Protein AF-A0A1D3JEA0-F1 (afdb_monomer_lite)

Sequence (245 aa):
MSGKKLTELQNYEFFHKERSQFHYSDNSAYTDVLKTNDPVLRSLSLYLIQYYNDVSTRCSLNDDCTLTCEIMNKWLNEKEAIYTSNGKCSLNSKLWNTYIEELWNILGKSSAKQNWCKRYRPKYGNNEYPDDWIHESCNNTKSIDVSLNCSNNPYYKSQEIHPTGDSSSSGSAITEFYGYLLFVILLSSILLYKLSPLGTWLDNKVRNKNRIRESINAEVMDEFSRTSVYNSSPLSSKFNVVHHS

Foldseek 3Di:
DPDDDDDLVRLLCVLPDDDPDQPQVPDPLQVVLCPDLDPLSNVVLSSLRRLLVVVLVVLVPPDDCVSSLVSSLVSLQVSLCVQCVLVVLVLSVVNCCVRVVVSVQSSQCPGPNRNSRPHDHDNSDPDDPPPVPHDPVSVDPPDPPVPPPVPDPVPDDPDDDDDDDDDDDDDDPDPDVVVVVVVVVVVVVVCCVVVDPVVVVVVVVVVVVVVVVVVVVVVVVVVVVVVVVVVDDDDDDDDDDDDDD

Secondary structure (DSSP, 8-state):
-PPPPPPHHHHHHHHH---S--TTTT-GGGHHHHT-S-HHHHHHHHHHHHHHHHHHHHHTSS---HHHHHHHHHHHHHHHHHHHTTTT-HHHHHHHIIIIIHHHHHHHHHSSSTTSS--------SS---GGGS-GGGG--S-------TT--TT--------------------SHHHHHHHHHHHHHHHHHHH-THHHHHHHHHHHHHHHHHHHHHHHHHHHHHHHHHT--------------

Structure (mmCIF, N/CA/C/O backbone):
data_AF-A0A1D3JEA0-F1
#
_entry.id   AF-A0A1D3JEA0-F1
#
loop_
_atom_site.group_PDB
_atom_site.id
_atom_site.type_symbol
_atom_site.label_atom_id
_atom_site.label_alt_id
_atom_site.label_comp_id
_atom_site.label_asym_id
_atom_site.label_entity_id
_atom_site.label_seq_id
_atom_site.pdbx_PDB_ins_code
_atom_site.Cartn_x
_atom_site.Cartn_y
_atom_site.Cartn_z
_atom_site.occupancy
_atom_site.B_iso_or_equiv
_atom_site.auth_seq_id
_atom_site.auth_comp_id
_atom_site.auth_asym_id
_atom_site.auth_atom_id
_atom_site.pdbx_PDB_model_num
ATOM 1 N N . MET A 1 1 ? 21.069 -3.932 -23.853 1.00 34.84 1 MET A N 1
ATOM 2 C CA . MET A 1 1 ? 19.712 -4.410 -24.192 1.00 34.84 1 MET A CA 1
ATOM 3 C C . MET A 1 1 ? 18.732 -3.460 -23.532 1.00 34.84 1 MET A C 1
ATOM 5 O O . MET A 1 1 ? 18.690 -3.425 -22.313 1.00 34.84 1 MET A O 1
ATOM 9 N N . SER A 1 2 ? 18.068 -2.602 -24.308 1.00 39.28 2 SER A N 1
ATOM 10 C CA . SER A 1 2 ? 17.099 -1.638 -23.771 1.00 39.28 2 SER A CA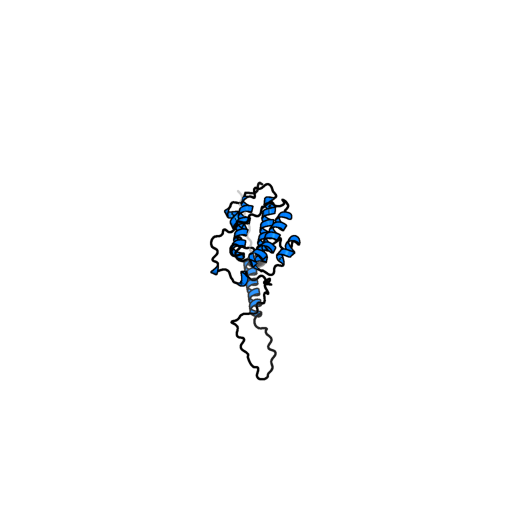 1
ATOM 11 C C . SER A 1 2 ? 15.866 -2.412 -23.294 1.00 39.28 2 SER A C 1
ATOM 13 O O . SER A 1 2 ? 15.328 -3.226 -24.049 1.00 39.28 2 SER A O 1
ATOM 15 N N . GLY A 1 3 ? 15.507 -2.260 -22.017 1.00 54.69 3 GLY A N 1
ATOM 16 C CA . GLY A 1 3 ? 14.366 -2.942 -21.415 1.00 54.69 3 GLY A CA 1
ATOM 17 C C . GLY A 1 3 ? 13.090 -2.557 -22.153 1.00 54.69 3 GLY A C 1
ATOM 18 O O . GLY A 1 3 ? 12.822 -1.384 -22.393 1.00 54.69 3 GLY A O 1
ATOM 19 N N . LYS A 1 4 ? 12.304 -3.546 -22.581 1.00 61.81 4 LYS A N 1
ATOM 20 C CA . LYS A 1 4 ? 11.032 -3.280 -23.255 1.00 61.81 4 LYS A CA 1
ATOM 21 C C . LYS A 1 4 ? 10.093 -2.583 -22.264 1.00 61.81 4 LYS A C 1
ATOM 23 O O . LYS A 1 4 ? 9.751 -3.176 -21.242 1.00 61.81 4 LYS A O 1
ATOM 28 N N . LYS A 1 5 ? 9.659 -1.357 -22.581 1.00 68.38 5 LYS A N 1
ATOM 29 C CA . LYS A 1 5 ? 8.645 -0.622 -21.806 1.00 68.38 5 LYS A CA 1
ATOM 30 C C . LYS A 1 5 ? 7.392 -1.494 -21.662 1.00 68.38 5 LYS A C 1
ATOM 32 O O . LYS A 1 5 ? 6.889 -2.022 -22.657 1.00 68.38 5 LYS A O 1
ATOM 37 N N . LEU A 1 6 ? 6.921 -1.679 -20.429 1.00 74.00 6 LEU A N 1
ATOM 38 C CA . LEU A 1 6 ? 5.717 -2.463 -20.152 1.00 74.00 6 LEU A CA 1
ATOM 39 C C . LEU A 1 6 ? 4.484 -1.744 -20.705 1.00 74.00 6 LEU A C 1
ATOM 41 O O . LEU A 1 6 ? 4.347 -0.528 -20.570 1.00 74.00 6 LEU A O 1
ATOM 45 N N . THR A 1 7 ? 3.577 -2.512 -21.301 1.00 84.56 7 THR A N 1
ATOM 46 C CA . THR A 1 7 ? 2.254 -2.019 -21.713 1.00 84.56 7 THR A CA 1
ATOM 47 C C . THR A 1 7 ? 1.369 -1.739 -20.495 1.00 84.56 7 THR A C 1
ATOM 49 O O . THR A 1 7 ? 1.651 -2.208 -19.389 1.00 84.56 7 THR A O 1
ATOM 52 N N . GLU A 1 8 ? 0.280 -0.992 -20.679 1.00 86.00 8 GLU A N 1
ATOM 53 C CA . GLU A 1 8 ? -0.701 -0.725 -19.617 1.00 86.00 8 GLU A CA 1
ATOM 54 C C . GLU A 1 8 ? -1.254 -2.024 -19.008 1.00 86.00 8 GLU A C 1
ATOM 56 O O . GLU A 1 8 ? -1.226 -2.188 -17.791 1.00 86.00 8 GLU A O 1
ATOM 61 N N . LEU A 1 9 ? -1.641 -2.990 -19.851 1.00 87.81 9 LEU A N 1
ATOM 62 C CA . LEU A 1 9 ? -2.154 -4.290 -19.410 1.00 87.81 9 LEU A CA 1
ATOM 63 C C . LEU A 1 9 ? -1.136 -5.053 -18.553 1.00 87.81 9 LEU A C 1
ATOM 65 O O . LEU A 1 9 ? -1.470 -5.533 -17.477 1.00 87.81 9 LEU A O 1
ATOM 69 N N . GLN A 1 10 ? 0.127 -5.107 -18.984 1.00 88.94 10 GLN A N 1
ATOM 70 C CA . GLN A 1 10 ? 1.176 -5.794 -18.224 1.00 88.94 10 GLN A CA 1
ATOM 71 C C . GLN A 1 10 ? 1.445 -5.135 -16.867 1.00 88.94 10 GLN A C 1
ATOM 73 O O . GLN A 1 10 ? 1.734 -5.825 -15.891 1.00 88.94 10 GLN A O 1
ATOM 78 N N . ASN A 1 11 ? 1.363 -3.803 -16.789 1.00 89.00 11 ASN A N 1
ATOM 79 C CA . ASN A 1 11 ? 1.454 -3.105 -15.510 1.00 89.00 11 ASN A CA 1
ATOM 80 C C . ASN A 1 11 ? 0.240 -3.425 -14.627 1.00 89.00 11 ASN A C 1
ATOM 82 O O . ASN A 1 11 ? 0.414 -3.729 -13.450 1.00 89.00 11 ASN A O 1
ATOM 86 N N . TYR A 1 12 ? -0.973 -3.401 -15.182 1.00 90.31 12 TYR A N 1
ATOM 87 C CA . TYR A 1 12 ? -2.187 -3.741 -14.442 1.00 90.31 12 TYR A CA 1
ATOM 88 C C . TYR A 1 12 ? -2.114 -5.158 -13.855 1.00 90.31 12 TYR A C 1
ATOM 90 O O . TYR A 1 12 ? -2.291 -5.329 -12.646 1.00 90.31 12 TYR A O 1
ATOM 98 N N . GLU A 1 13 ? -1.770 -6.150 -14.680 1.00 92.69 13 GLU A N 1
ATOM 99 C CA . GLU A 1 13 ? -1.576 -7.543 -14.261 1.00 92.69 13 GLU A CA 1
ATOM 100 C C . GLU A 1 13 ? -0.503 -7.667 -13.175 1.00 92.69 13 GLU A C 1
ATOM 102 O O . GLU A 1 13 ? -0.667 -8.423 -12.219 1.00 92.69 13 GLU A O 1
ATOM 107 N N . PHE A 1 14 ? 0.583 -6.895 -13.273 1.00 92.06 14 PHE A N 1
ATOM 108 C CA . PHE A 1 14 ? 1.651 -6.912 -12.278 1.00 92.06 14 PHE A CA 1
ATOM 109 C C . PHE A 1 14 ? 1.163 -6.509 -10.875 1.00 92.06 14 PHE A C 1
ATOM 111 O O . PHE A 1 14 ? 1.486 -7.205 -9.908 1.00 92.06 14 PHE A O 1
ATOM 118 N N . PHE A 1 15 ? 0.376 -5.433 -10.758 1.00 93.50 15 PHE A N 1
ATOM 119 C CA . PHE A 1 15 ? -0.147 -4.947 -9.468 1.00 93.50 15 PHE A CA 1
ATOM 120 C C . PHE A 1 15 ? -1.373 -5.724 -8.957 1.00 93.50 15 PHE A C 1
ATOM 122 O O . PHE A 1 15 ? -1.736 -5.594 -7.791 1.00 93.50 15 PHE A O 1
ATOM 129 N N . HIS A 1 16 ? -2.006 -6.538 -9.805 1.00 92.56 16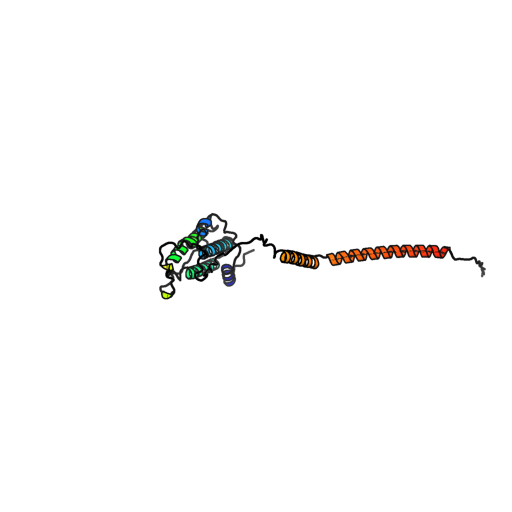 HIS A N 1
ATOM 130 C CA . HIS A 1 16 ? -3.152 -7.380 -9.430 1.00 92.56 16 HIS A CA 1
ATOM 131 C C . HIS A 1 16 ? -2.793 -8.856 -9.250 1.00 92.56 16 HIS A C 1
ATOM 133 O O . HIS A 1 16 ? -3.641 -9.657 -8.864 1.00 92.56 16 HIS A O 1
ATOM 139 N N . LYS A 1 17 ? -1.535 -9.227 -9.495 1.00 92.25 17 LYS A N 1
ATOM 140 C CA . LYS A 1 17 ? -1.053 -10.588 -9.289 1.00 92.25 17 LYS A CA 1
ATOM 141 C C . LYS A 1 17 ? -1.031 -10.943 -7.802 1.00 92.25 17 LYS A C 1
ATOM 143 O O . LYS A 1 17 ? -0.331 -10.293 -7.023 1.00 92.25 17 LYS A O 1
ATOM 148 N N . GLU A 1 18 ? -1.701 -12.039 -7.455 1.00 91.38 18 GLU A N 1
ATOM 149 C CA . GLU A 1 18 ? -1.619 -12.662 -6.133 1.00 91.38 18 GLU A CA 1
ATOM 150 C C . GLU A 1 18 ? -0.185 -13.099 -5.818 1.00 91.38 18 GLU A C 1
ATOM 152 O O . GLU A 1 18 ? 0.519 -13.687 -6.651 1.00 91.38 18 GLU A O 1
ATOM 157 N N . ARG A 1 19 ? 0.262 -12.805 -4.596 1.00 88.50 19 ARG A N 1
ATOM 158 C CA . ARG A 1 19 ? 1.598 -13.154 -4.117 1.00 88.50 19 ARG A CA 1
ATOM 159 C C . ARG A 1 19 ? 1.516 -13.939 -2.821 1.00 88.50 19 ARG A C 1
ATOM 161 O O . ARG A 1 19 ? 0.806 -13.572 -1.892 1.00 88.50 19 ARG A O 1
ATOM 168 N N . SER A 1 20 ? 2.323 -14.988 -2.763 1.00 87.62 20 SER A N 1
ATOM 169 C CA . SER A 1 20 ? 2.602 -15.766 -1.555 1.00 87.62 20 SER A CA 1
ATOM 170 C C . SER A 1 20 ? 4.009 -15.514 -1.005 1.00 87.62 20 SER A C 1
ATOM 172 O O . SER A 1 20 ? 4.356 -16.035 0.049 1.00 87.62 20 SER A O 1
ATOM 174 N N . GLN A 1 21 ? 4.829 -14.729 -1.714 1.00 88.69 21 GLN A N 1
ATOM 175 C CA . GLN A 1 21 ? 6.222 -14.450 -1.368 1.00 88.69 21 GLN A CA 1
ATOM 176 C C . GLN A 1 21 ? 6.489 -12.943 -1.366 1.00 88.69 21 GLN A C 1
ATOM 178 O O . GLN A 1 21 ? 6.136 -12.240 -2.318 1.00 88.69 21 GLN A O 1
ATOM 183 N N . PHE A 1 22 ? 7.144 -12.478 -0.301 1.00 91.12 22 PHE A N 1
ATOM 184 C CA . PHE A 1 22 ? 7.501 -11.080 -0.073 1.00 91.12 22 PHE A CA 1
ATOM 185 C C . PHE A 1 22 ? 8.976 -11.015 0.322 1.00 91.12 22 PHE A C 1
ATOM 187 O O . PHE A 1 22 ? 9.341 -11.341 1.442 1.00 91.12 22 PHE A O 1
ATOM 194 N N . HIS A 1 23 ? 9.844 -10.634 -0.612 1.00 89.44 23 HIS A N 1
ATOM 195 C CA . HIS A 1 23 ? 11.299 -10.680 -0.416 1.00 89.44 23 HIS A CA 1
ATOM 196 C C . HIS A 1 23 ? 11.847 -9.468 0.347 1.00 89.44 23 HIS A C 1
ATOM 198 O O . HIS A 1 23 ? 12.988 -9.477 0.794 1.00 89.44 23 HIS A O 1
ATOM 204 N N . TYR A 1 24 ? 11.039 -8.418 0.477 1.00 85.12 24 TYR A N 1
ATOM 205 C CA . TYR A 1 24 ? 11.427 -7.148 1.088 1.00 85.12 24 TYR A CA 1
ATOM 206 C C . TYR A 1 24 ? 10.808 -6.933 2.481 1.00 85.12 24 TYR A C 1
ATOM 208 O O . TYR A 1 24 ? 10.942 -5.844 3.038 1.00 85.12 24 TYR A O 1
ATOM 216 N N . SER A 1 25 ? 10.128 -7.940 3.048 1.00 79.75 25 SER A N 1
ATOM 217 C CA . SER A 1 25 ? 9.437 -7.840 4.346 1.00 79.75 25 SER A CA 1
ATOM 218 C C . SER A 1 25 ? 10.377 -7.683 5.537 1.00 79.75 25 SER A C 1
ATOM 220 O O . SER A 1 25 ? 10.004 -7.054 6.521 1.00 79.75 25 SER A O 1
ATOM 222 N N . ASP A 1 26 ? 11.592 -8.222 5.442 1.00 77.56 26 ASP A N 1
ATOM 223 C CA . ASP A 1 26 ? 12.524 -8.313 6.575 1.00 77.56 26 ASP A CA 1
ATOM 224 C C . ASP A 1 26 ? 13.377 -7.046 6.746 1.00 77.56 26 ASP A C 1
ATOM 226 O O . ASP A 1 26 ? 14.246 -6.966 7.615 1.00 77.56 26 ASP A O 1
ATOM 230 N N . ASN A 1 27 ? 13.151 -6.033 5.906 1.00 80.50 27 ASN A N 1
ATOM 231 C CA . ASN A 1 27 ? 13.864 -4.771 5.998 1.00 80.50 27 ASN A CA 1
ATOM 232 C C . ASN A 1 27 ? 13.401 -3.993 7.238 1.00 80.50 27 ASN A C 1
ATOM 234 O O . ASN A 1 27 ? 12.228 -3.635 7.372 1.00 80.50 27 ASN A O 1
ATOM 238 N N . SER A 1 28 ? 14.356 -3.672 8.114 1.00 78.75 28 SER A N 1
ATOM 239 C CA . SER A 1 28 ? 14.110 -2.971 9.375 1.00 78.75 28 SER A CA 1
ATOM 240 C C . SER A 1 28 ? 13.435 -1.608 9.205 1.00 78.75 28 SER A C 1
ATOM 242 O O . SER A 1 28 ? 12.754 -1.153 10.122 1.00 78.75 28 SER A O 1
ATOM 244 N N . ALA A 1 29 ? 13.568 -0.978 8.033 1.00 79.12 29 ALA A N 1
ATOM 245 C CA . ALA A 1 29 ? 12.920 0.291 7.714 1.00 79.12 29 ALA A CA 1
ATOM 246 C C . ALA A 1 29 ? 11.381 0.212 7.699 1.00 79.12 29 ALA A C 1
ATOM 248 O O . ALA A 1 29 ? 10.728 1.248 7.809 1.00 79.12 29 ALA A O 1
ATOM 249 N N . TYR A 1 30 ? 10.795 -0.982 7.555 1.00 82.81 30 TYR A N 1
ATOM 250 C CA . TYR A 1 30 ? 9.341 -1.166 7.440 1.00 82.81 30 TYR A CA 1
ATOM 251 C C . TYR A 1 30 ? 8.702 -1.800 8.682 1.00 82.81 30 TYR A C 1
ATOM 253 O O . TYR A 1 30 ? 7.476 -1.891 8.764 1.00 82.81 30 TYR A O 1
ATOM 261 N N . THR A 1 31 ? 9.512 -2.220 9.659 1.00 78.75 31 THR A N 1
ATOM 262 C CA . THR A 1 31 ? 9.070 -3.012 10.815 1.00 78.75 31 THR A CA 1
ATOM 263 C C . THR A 1 31 ? 7.935 -2.348 11.589 1.00 78.75 31 THR A C 1
ATOM 265 O O . THR A 1 31 ? 6.984 -3.025 11.967 1.00 78.75 31 THR A O 1
ATOM 268 N N . ASP A 1 32 ? 7.996 -1.034 11.813 1.00 78.31 32 ASP A N 1
ATOM 269 C CA . ASP A 1 32 ? 6.983 -0.337 12.614 1.00 78.31 32 ASP A CA 1
ATOM 270 C C . ASP A 1 32 ? 5.619 -0.270 11.925 1.00 78.31 32 ASP A C 1
ATOM 272 O O . ASP A 1 32 ? 4.593 -0.439 12.584 1.00 78.31 32 ASP A O 1
ATOM 276 N N . VAL A 1 33 ? 5.592 -0.138 10.597 1.00 76.25 33 VAL A N 1
ATOM 277 C CA . VAL A 1 33 ? 4.336 -0.178 9.838 1.00 76.25 33 VAL A CA 1
ATOM 278 C C . VAL A 1 33 ? 3.743 -1.590 9.840 1.00 76.25 33 VAL A C 1
ATOM 280 O O . VAL A 1 33 ? 2.532 -1.765 9.981 1.00 76.25 33 VAL A O 1
ATOM 283 N N . LEU A 1 34 ? 4.590 -2.618 9.736 1.00 84.75 34 LEU A N 1
ATOM 284 C CA . LEU A 1 34 ? 4.149 -4.016 9.700 1.00 84.75 34 LEU A CA 1
ATOM 285 C C . LEU A 1 34 ? 3.630 -4.534 11.056 1.00 84.75 34 LEU A C 1
ATOM 287 O O . LEU A 1 34 ? 2.947 -5.560 11.089 1.00 84.75 34 LEU A O 1
ATOM 291 N N . LYS A 1 35 ? 3.881 -3.817 12.162 1.00 84.19 35 LYS A N 1
ATOM 292 C CA . LYS A 1 35 ? 3.364 -4.144 13.506 1.00 84.19 35 LYS A CA 1
ATOM 293 C C . LYS A 1 35 ? 1.860 -3.921 13.678 1.00 84.19 35 LYS A C 1
ATOM 295 O O . LYS A 1 35 ? 1.329 -4.324 14.708 1.00 84.19 35 LYS A O 1
ATOM 300 N N . THR A 1 36 ? 1.164 -3.306 12.718 1.00 85.19 36 THR A N 1
ATOM 301 C CA . THR A 1 36 ? -0.294 -3.110 12.804 1.00 85.19 36 THR A CA 1
ATOM 302 C C . THR A 1 36 ? -1.034 -4.416 13.116 1.00 85.19 36 THR A C 1
ATOM 304 O O . THR A 1 36 ? -0.718 -5.459 12.537 1.00 85.19 36 THR A O 1
ATOM 307 N N . ASN A 1 37 ? -2.012 -4.369 14.027 1.00 85.50 37 ASN A N 1
ATOM 308 C CA . ASN A 1 37 ? -2.879 -5.508 14.361 1.00 85.50 37 ASN A CA 1
ATOM 309 C C . ASN A 1 37 ? -3.978 -5.737 13.313 1.00 85.50 37 ASN A C 1
ATOM 311 O O . ASN A 1 37 ? -4.635 -6.775 13.332 1.00 85.50 37 ASN A O 1
ATOM 315 N N . ASP A 1 38 ? -4.158 -4.800 12.378 1.00 88.88 38 ASP A N 1
ATOM 316 C CA . ASP A 1 38 ? -5.101 -4.949 11.279 1.00 88.88 38 ASP A CA 1
ATOM 317 C C . ASP A 1 38 ? -4.507 -5.859 10.180 1.00 88.88 38 ASP A C 1
ATOM 319 O O . ASP A 1 38 ? -3.513 -5.494 9.535 1.00 88.88 38 ASP A O 1
ATOM 323 N N . PRO A 1 39 ? -5.090 -7.048 9.931 1.00 90.81 39 PRO A N 1
ATOM 324 C CA . PRO A 1 39 ? -4.552 -7.988 8.951 1.00 90.81 39 PRO A CA 1
ATOM 325 C C . PRO A 1 39 ? -4.657 -7.475 7.508 1.00 90.81 39 PRO A C 1
ATOM 327 O O . PRO A 1 39 ? -3.813 -7.823 6.677 1.00 90.81 39 PRO A O 1
ATOM 330 N N . VAL A 1 40 ? -5.650 -6.635 7.198 1.00 93.50 40 VAL A N 1
ATOM 331 C CA . VAL A 1 40 ? -5.829 -6.044 5.867 1.00 93.50 40 VAL A CA 1
ATOM 332 C C . VAL A 1 40 ? -4.725 -5.027 5.614 1.00 93.50 40 VAL A C 1
ATOM 334 O O . VAL A 1 40 ? -4.038 -5.122 4.596 1.00 93.50 40 VAL A O 1
ATOM 337 N N . LEU A 1 41 ? -4.484 -4.109 6.553 1.00 94.00 41 LEU A N 1
ATOM 338 C CA . LEU A 1 41 ? -3.406 -3.125 6.421 1.00 94.00 41 LEU A CA 1
ATOM 339 C C . LEU A 1 41 ? -2.026 -3.776 6.398 1.00 94.00 41 LEU A C 1
ATOM 341 O O . LEU A 1 41 ? -1.179 -3.369 5.599 1.00 94.00 41 LEU A O 1
ATOM 345 N N . ARG A 1 42 ? -1.798 -4.807 7.220 1.00 92.62 42 ARG A N 1
ATOM 346 C CA . ARG A 1 42 ? -0.538 -5.563 7.196 1.00 92.62 42 ARG A CA 1
ATOM 347 C C . ARG A 1 42 ? -0.314 -6.209 5.830 1.00 92.62 42 ARG A C 1
ATOM 349 O O . ARG A 1 42 ? 0.772 -6.085 5.268 1.00 92.62 42 ARG A O 1
ATOM 356 N N . SER A 1 43 ? -1.344 -6.849 5.275 1.00 93.38 43 SER A N 1
ATOM 357 C CA . SER A 1 43 ? -1.278 -7.455 3.942 1.00 93.38 43 SER A CA 1
ATOM 358 C C . SER A 1 43 ? -1.000 -6.405 2.864 1.00 93.38 43 SER A C 1
ATOM 360 O O . SER A 1 43 ? -0.022 -6.519 2.126 1.00 93.38 43 SER A O 1
ATOM 362 N N . LEU A 1 44 ? -1.780 -5.321 2.822 1.00 95.75 44 LEU A N 1
ATOM 363 C CA . LEU A 1 44 ? -1.584 -4.231 1.861 1.00 95.75 44 LEU A CA 1
ATOM 364 C C . LEU A 1 44 ? -0.184 -3.610 1.950 1.00 95.75 44 LEU A C 1
ATOM 366 O O . LEU A 1 44 ? 0.412 -3.309 0.916 1.00 95.75 44 LEU A O 1
ATOM 370 N N . SER A 1 45 ? 0.364 -3.479 3.161 1.00 95.38 45 SER A N 1
ATOM 371 C CA . SER A 1 45 ? 1.730 -2.995 3.386 1.00 95.38 45 SER A CA 1
ATOM 372 C C . SER A 1 45 ? 2.771 -3.905 2.733 1.00 95.38 45 SER A C 1
ATOM 374 O O . SER A 1 45 ? 3.657 -3.415 2.034 1.00 95.38 45 SER A O 1
ATOM 376 N N . LEU A 1 46 ? 2.645 -5.227 2.894 1.00 94.50 46 LEU A N 1
ATOM 377 C CA . LEU A 1 46 ? 3.549 -6.201 2.270 1.00 94.50 46 LEU A CA 1
ATOM 378 C C . LEU A 1 46 ? 3.506 -6.120 0.739 1.00 94.50 46 LEU A C 1
ATOM 380 O O . LEU A 1 46 ? 4.555 -6.085 0.090 1.00 94.50 46 LEU A O 1
ATOM 384 N N . TYR A 1 47 ? 2.305 -6.034 0.164 1.00 95.94 47 TYR A N 1
ATOM 385 C CA . TYR A 1 47 ? 2.130 -5.851 -1.278 1.00 95.94 47 TYR A CA 1
ATOM 386 C C . TYR A 1 47 ? 2.762 -4.542 -1.761 1.00 95.94 47 TYR A C 1
ATOM 388 O O . TYR A 1 47 ? 3.528 -4.557 -2.726 1.00 95.94 47 TYR A O 1
ATOM 396 N N . LEU A 1 48 ? 2.504 -3.428 -1.071 1.00 95.56 48 LEU A N 1
ATOM 397 C CA . LEU A 1 48 ? 3.059 -2.126 -1.432 1.00 95.56 48 LEU A CA 1
ATOM 398 C C . LEU A 1 48 ? 4.592 -2.125 -1.379 1.00 95.56 48 LEU A C 1
ATOM 400 O O . LEU A 1 48 ? 5.227 -1.694 -2.340 1.00 95.56 48 LEU A O 1
ATOM 404 N N . ILE A 1 49 ? 5.191 -2.651 -0.306 1.00 93.88 49 ILE A N 1
ATOM 405 C CA . ILE A 1 49 ? 6.650 -2.776 -0.164 1.00 93.88 49 ILE A CA 1
ATOM 406 C C . ILE A 1 49 ? 7.230 -3.582 -1.327 1.00 93.88 49 ILE A C 1
ATOM 408 O O . ILE A 1 49 ? 8.210 -3.161 -1.948 1.00 93.88 49 ILE A O 1
ATOM 412 N N . GLN A 1 50 ? 6.629 -4.732 -1.635 1.00 93.00 50 GLN A N 1
ATOM 413 C CA . GLN A 1 50 ? 7.112 -5.604 -2.698 1.00 93.00 50 GLN A CA 1
ATOM 414 C C . GLN A 1 50 ? 7.031 -4.922 -4.063 1.00 93.00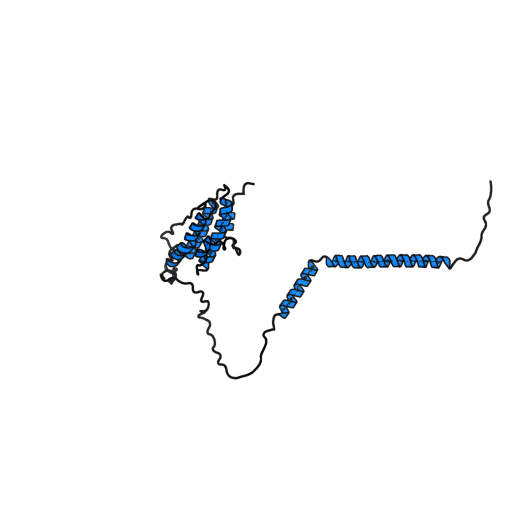 50 GLN A C 1
ATOM 416 O O . GLN A 1 50 ? 8.023 -4.878 -4.790 1.00 93.00 50 GLN A O 1
ATOM 421 N N . TYR A 1 51 ? 5.867 -4.374 -4.409 1.00 93.12 51 TYR A N 1
ATOM 422 C CA . TYR A 1 51 ? 5.659 -3.724 -5.696 1.00 93.12 51 TYR A CA 1
ATOM 423 C C . TYR A 1 51 ? 6.544 -2.494 -5.868 1.00 93.12 51 TYR A C 1
ATOM 425 O O . TYR A 1 51 ? 7.162 -2.330 -6.920 1.00 93.12 51 TYR A O 1
ATOM 433 N N . TYR A 1 52 ? 6.646 -1.657 -4.836 1.00 92.06 52 TYR A N 1
ATOM 434 C CA . TYR A 1 52 ? 7.442 -0.442 -4.899 1.00 92.06 52 TYR A CA 1
ATOM 435 C C . TYR A 1 52 ? 8.917 -0.762 -5.152 1.00 92.06 52 TYR A C 1
ATOM 437 O O . TYR A 1 52 ? 9.531 -0.142 -6.018 1.00 92.06 52 TYR A O 1
ATOM 445 N N . ASN A 1 53 ? 9.485 -1.750 -4.455 1.00 88.88 53 ASN A N 1
ATOM 446 C CA . ASN A 1 53 ? 10.885 -2.135 -4.638 1.00 88.88 53 ASN A CA 1
ATOM 447 C C . ASN A 1 53 ? 11.128 -2.850 -5.982 1.00 88.88 53 ASN A C 1
ATOM 449 O O . ASN A 1 53 ? 12.072 -2.498 -6.697 1.00 88.88 53 ASN A O 1
ATOM 453 N N . ASP A 1 54 ? 10.245 -3.774 -6.383 1.00 88.38 54 ASP A N 1
ATOM 454 C CA . ASP A 1 54 ? 10.316 -4.455 -7.689 1.00 88.38 54 ASP A CA 1
ATOM 455 C C . ASP A 1 54 ? 10.320 -3.455 -8.854 1.00 88.38 54 ASP A C 1
ATOM 457 O O . ASP A 1 54 ? 11.014 -3.651 -9.852 1.00 88.38 54 ASP A O 1
ATOM 461 N N . VAL A 1 55 ? 9.531 -2.386 -8.741 1.00 87.44 55 VAL A N 1
ATOM 462 C CA . VAL A 1 55 ? 9.433 -1.355 -9.774 1.00 87.44 55 VAL A CA 1
ATOM 463 C C . VAL A 1 55 ? 10.562 -0.335 -9.647 1.00 87.44 55 VAL A C 1
ATOM 465 O O . VAL A 1 55 ? 11.170 0.013 -10.654 1.00 87.44 55 VAL A O 1
ATOM 468 N N . SER A 1 56 ? 10.908 0.105 -8.435 1.00 84.88 56 SER A N 1
ATOM 469 C CA . SER A 1 56 ? 11.980 1.082 -8.200 1.00 84.88 56 SER A CA 1
ATOM 470 C C . SER A 1 56 ? 13.311 0.631 -8.801 1.00 84.88 56 SER A C 1
ATOM 472 O O . SER A 1 56 ? 14.050 1.463 -9.329 1.00 84.88 56 SER A O 1
ATOM 474 N N . THR A 1 57 ? 13.627 -0.666 -8.740 1.00 79.56 57 THR A N 1
ATOM 475 C CA . THR A 1 57 ? 14.844 -1.223 -9.359 1.00 79.56 57 THR A CA 1
ATOM 476 C C . THR A 1 57 ? 14.850 -1.065 -10.881 1.00 79.56 57 THR A C 1
ATOM 478 O O . THR A 1 57 ? 15.893 -0.771 -11.459 1.00 79.56 57 THR A O 1
ATOM 481 N N . ARG A 1 58 ? 13.685 -1.179 -11.528 1.00 77.50 58 ARG A N 1
ATOM 482 C CA . ARG A 1 58 ? 13.511 -0.978 -12.976 1.00 77.50 58 ARG A CA 1
ATOM 483 C C . ARG A 1 58 ? 13.536 0.510 -13.334 1.00 77.50 58 ARG A C 1
ATOM 485 O O . ARG A 1 58 ? 14.215 0.918 -14.264 1.00 77.50 58 ARG A O 1
ATOM 492 N N . CYS A 1 59 ? 12.873 1.335 -12.529 1.00 75.19 59 CYS A N 1
ATOM 493 C CA . CYS A 1 59 ? 12.707 2.772 -12.764 1.00 75.19 59 CYS A CA 1
ATOM 494 C C . CYS A 1 59 ? 13.927 3.637 -12.439 1.00 75.19 59 CYS A C 1
ATOM 496 O O . CYS A 1 59 ? 13.966 4.817 -12.790 1.00 75.19 59 CYS A O 1
ATOM 498 N N . SER A 1 60 ? 14.930 3.076 -11.762 1.00 63.97 60 SER A N 1
ATOM 499 C CA . SER A 1 60 ? 16.195 3.769 -11.495 1.00 63.97 60 SER A CA 1
ATOM 500 C C . SER A 1 60 ? 17.121 3.797 -12.722 1.00 63.97 60 SER A C 1
ATOM 502 O O . SER A 1 60 ? 18.083 4.560 -12.738 1.00 63.97 60 SER A O 1
ATOM 504 N N . LEU A 1 61 ? 16.827 3.010 -13.763 1.00 57.56 61 LEU A N 1
ATOM 505 C CA . LEU A 1 61 ? 17.659 2.847 -14.957 1.00 57.56 61 LEU A CA 1
ATOM 506 C C . LEU A 1 61 ? 17.039 3.557 -16.170 1.00 57.56 61 LEU A C 1
ATOM 508 O O . LEU A 1 61 ? 16.543 2.898 -17.066 1.00 57.56 61 LEU A O 1
ATOM 512 N N . ASN A 1 62 ? 17.062 4.896 -16.203 1.00 56.03 62 ASN A N 1
ATOM 513 C CA . ASN A 1 62 ? 16.706 5.749 -17.361 1.00 56.03 62 ASN A CA 1
ATOM 514 C C . ASN A 1 62 ? 15.346 5.505 -18.063 1.00 56.03 62 ASN A C 1
ATOM 516 O O . ASN A 1 62 ? 15.057 6.170 -19.058 1.00 56.03 62 ASN A O 1
ATOM 520 N N . ASP A 1 63 ? 14.498 4.624 -17.537 1.00 66.00 63 ASP A N 1
ATOM 521 C CA . ASP A 1 63 ? 13.200 4.291 -18.107 1.00 66.00 63 ASP A CA 1
ATOM 522 C C . ASP A 1 63 ? 12.113 5.260 -17.615 1.00 66.00 63 ASP A C 1
ATOM 524 O O . ASP A 1 63 ? 12.038 5.635 -16.439 1.00 66.00 63 ASP A O 1
ATOM 528 N N . ASP A 1 64 ? 11.239 5.664 -18.538 1.00 75.38 64 ASP A N 1
ATOM 529 C CA . ASP A 1 64 ? 10.031 6.425 -18.226 1.00 75.38 64 ASP A CA 1
ATOM 530 C C . ASP A 1 64 ? 9.020 5.529 -17.496 1.00 75.38 64 ASP A C 1
ATOM 532 O O . ASP A 1 64 ? 8.298 4.734 -18.107 1.00 75.38 64 ASP A O 1
ATOM 536 N N . CYS A 1 65 ? 8.973 5.693 -16.177 1.00 84.00 65 CYS A N 1
ATOM 537 C CA . CYS A 1 65 ? 8.073 4.982 -15.276 1.00 84.00 65 CYS A CA 1
ATOM 538 C C . CYS A 1 65 ? 6.799 5.746 -14.917 1.00 84.00 65 CYS A C 1
ATOM 540 O O . CYS A 1 65 ? 6.126 5.383 -13.948 1.00 84.00 65 CYS A O 1
ATOM 542 N N . THR A 1 66 ? 6.447 6.781 -15.682 1.00 87.50 66 THR A N 1
ATOM 543 C CA . THR A 1 66 ? 5.242 7.582 -15.432 1.00 87.50 66 THR A CA 1
ATOM 544 C C . THR A 1 66 ? 3.995 6.696 -15.409 1.00 87.50 66 THR A C 1
ATOM 546 O O . THR A 1 66 ? 3.308 6.647 -14.393 1.00 87.50 66 THR A O 1
ATOM 549 N N . LEU A 1 67 ? 3.787 5.879 -16.450 1.00 88.56 67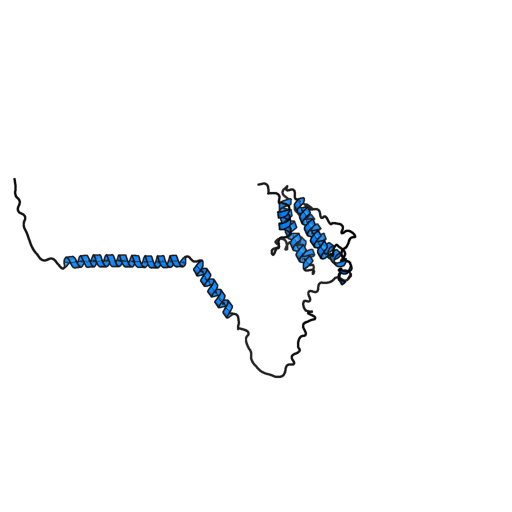 LEU A N 1
ATOM 550 C CA . LEU A 1 67 ? 2.639 4.965 -16.542 1.00 88.56 67 LEU A CA 1
ATOM 551 C C . LEU A 1 67 ? 2.596 3.949 -15.388 1.00 88.56 67 LEU A C 1
ATOM 553 O O . LEU A 1 67 ? 1.549 3.703 -14.797 1.00 88.56 67 LEU A O 1
ATOM 557 N N . THR A 1 68 ? 3.736 3.352 -15.034 1.00 91.19 68 THR A N 1
ATOM 558 C CA . THR A 1 68 ? 3.794 2.380 -13.933 1.00 91.19 68 THR A CA 1
ATOM 559 C C . THR A 1 68 ? 3.477 3.037 -12.589 1.00 91.19 68 THR A C 1
ATOM 561 O O . THR A 1 68 ? 2.749 2.462 -11.780 1.00 91.19 68 THR A O 1
ATOM 564 N N . CYS A 1 69 ? 3.981 4.250 -12.353 1.00 91.25 69 CYS A N 1
ATOM 565 C CA . CYS A 1 69 ? 3.667 5.027 -11.157 1.00 91.25 69 CYS A CA 1
ATOM 566 C C . CYS A 1 69 ? 2.182 5.427 -11.101 1.00 91.25 69 CYS A C 1
ATOM 568 O O . CYS A 1 69 ? 1.567 5.350 -10.035 1.00 91.25 69 CYS A O 1
ATOM 570 N N . GLU A 1 70 ? 1.587 5.814 -12.231 1.00 92.69 70 GLU A N 1
ATOM 571 C CA . GLU A 1 70 ? 0.154 6.121 -12.337 1.00 92.69 70 GLU A CA 1
ATOM 572 C C . GLU A 1 70 ? -0.709 4.905 -11.986 1.00 92.69 70 GLU A C 1
ATOM 574 O O . GLU A 1 70 ? -1.620 5.011 -11.162 1.00 92.69 70 GLU A O 1
ATOM 579 N N . ILE A 1 71 ? -0.382 3.731 -12.531 1.00 93.56 71 ILE A N 1
ATOM 580 C CA . ILE A 1 71 ? -1.125 2.493 -12.258 1.00 93.56 71 ILE A CA 1
ATOM 581 C C . ILE A 1 71 ? -0.949 2.054 -10.798 1.00 93.56 71 ILE A C 1
ATOM 583 O O . ILE A 1 71 ? -1.927 1.653 -10.168 1.00 93.56 71 ILE A O 1
ATOM 587 N N . MET A 1 72 ? 0.251 2.181 -10.222 1.00 94.25 72 MET A N 1
ATOM 588 C CA . MET A 1 72 ? 0.476 1.882 -8.801 1.00 94.25 72 MET A CA 1
ATOM 589 C C . MET A 1 72 ? -0.343 2.802 -7.890 1.00 94.25 72 MET A C 1
ATOM 591 O O . MET A 1 72 ? -0.951 2.338 -6.927 1.00 94.25 72 MET A O 1
ATOM 595 N N . ASN A 1 73 ? -0.396 4.101 -8.205 1.00 95.38 73 ASN A N 1
ATOM 596 C CA . ASN A 1 73 ? -1.252 5.045 -7.489 1.00 95.38 73 ASN A CA 1
ATOM 597 C C . ASN A 1 73 ? -2.727 4.667 -7.622 1.00 95.38 73 ASN A C 1
ATOM 599 O O . ASN A 1 73 ? -3.439 4.687 -6.624 1.00 95.38 73 ASN A O 1
ATOM 603 N N . LYS A 1 74 ? -3.185 4.303 -8.826 1.00 95.38 74 LYS A N 1
ATOM 604 C CA . LYS A 1 74 ? -4.563 3.856 -9.053 1.00 95.38 74 LYS A CA 1
ATOM 605 C C . LYS A 1 74 ? -4.899 2.639 -8.191 1.00 95.38 74 LYS A C 1
ATOM 607 O O . LYS A 1 74 ? -5.872 2.696 -7.448 1.00 95.38 74 LYS A O 1
ATOM 612 N N . TRP A 1 75 ? -4.054 1.608 -8.211 1.00 96.44 75 TRP A N 1
ATOM 613 C CA . TRP A 1 75 ? -4.210 0.427 -7.359 1.00 96.44 75 TRP A CA 1
ATOM 614 C C . TRP A 1 75 ? -4.289 0.810 -5.878 1.00 96.44 75 TRP A C 1
ATOM 616 O O . TRP A 1 75 ? -5.206 0.387 -5.178 1.00 96.44 75 TRP A O 1
ATOM 626 N N . LEU A 1 76 ? -3.375 1.659 -5.401 1.00 97.00 76 LEU A N 1
ATOM 627 C CA . LEU A 1 76 ? -3.345 2.054 -3.994 1.00 97.00 76 LEU A CA 1
ATOM 628 C C . LEU A 1 76 ? -4.589 2.863 -3.595 1.00 97.00 76 LEU A C 1
ATOM 630 O O . LEU A 1 76 ? -5.149 2.630 -2.527 1.00 97.00 76 LEU A O 1
ATOM 634 N N . ASN A 1 77 ? -5.059 3.755 -4.471 1.00 95.75 77 ASN A N 1
ATOM 635 C CA . ASN A 1 77 ? -6.288 4.529 -4.280 1.00 95.75 77 ASN A CA 1
ATOM 636 C C . ASN A 1 77 ? -7.538 3.639 -4.269 1.00 95.75 77 ASN A C 1
ATOM 638 O O . ASN A 1 77 ? -8.449 3.881 -3.486 1.00 95.75 77 ASN A O 1
ATOM 642 N N . GLU A 1 78 ? -7.590 2.594 -5.096 1.00 94.75 78 GLU A N 1
ATOM 643 C CA . GLU A 1 78 ? -8.683 1.614 -5.066 1.00 94.75 78 GLU A CA 1
ATOM 644 C C . GLU A 1 78 ? -8.715 0.861 -3.727 1.00 94.75 78 GLU A C 1
ATOM 646 O O . GLU A 1 78 ? -9.785 0.666 -3.149 1.00 94.75 78 GLU A O 1
ATOM 651 N N . LYS A 1 79 ? -7.550 0.471 -3.188 1.00 96.38 79 LYS A N 1
ATOM 652 C CA . LYS A 1 79 ? -7.480 -0.174 -1.865 1.00 96.38 79 LYS A CA 1
ATOM 653 C C . LYS A 1 79 ? -7.854 0.789 -0.737 1.00 96.38 79 LYS A C 1
ATOM 655 O O . LYS A 1 79 ? -8.570 0.387 0.178 1.00 96.38 79 LYS A O 1
ATOM 660 N N . GLU A 1 80 ? -7.434 2.049 -0.832 1.00 95.38 80 GLU A N 1
ATOM 661 C CA . GLU A 1 80 ? -7.812 3.112 0.103 1.00 95.38 80 GLU A CA 1
ATOM 662 C C . GLU A 1 80 ? -9.329 3.323 0.122 1.00 95.38 80 GLU A C 1
ATOM 664 O O . GLU A 1 80 ? -9.943 3.319 1.188 1.00 95.38 80 GLU A O 1
ATOM 669 N N . ALA A 1 81 ? -9.937 3.465 -1.056 1.00 92.75 81 ALA A N 1
ATOM 670 C CA . ALA A 1 81 ? -11.372 3.645 -1.234 1.00 92.75 81 ALA A CA 1
ATOM 671 C C . ALA A 1 81 ? -12.178 2.525 -0.564 1.00 92.75 81 ALA A C 1
ATOM 673 O O . ALA A 1 81 ? -13.113 2.801 0.188 1.00 92.75 81 ALA A O 1
ATOM 674 N N . ILE A 1 82 ? -11.780 1.269 -0.782 1.00 92.88 82 ILE A N 1
ATOM 675 C CA . ILE A 1 82 ? -12.440 0.102 -0.183 1.00 92.88 82 ILE A CA 1
ATOM 676 C C . ILE A 1 82 ? -12.273 0.109 1.339 1.00 92.88 82 ILE A C 1
ATOM 678 O O . ILE A 1 82 ? -13.250 -0.033 2.070 1.00 92.88 82 ILE A O 1
ATOM 682 N N . TYR A 1 83 ? -11.046 0.292 1.827 1.00 93.69 83 TYR A N 1
ATOM 683 C CA . TYR A 1 83 ? -10.748 0.199 3.256 1.00 93.69 83 TYR A CA 1
ATOM 684 C C . TYR A 1 83 ? -11.379 1.338 4.072 1.00 93.69 83 TYR A C 1
ATOM 686 O O . TYR A 1 83 ? -11.777 1.142 5.218 1.00 93.69 83 TYR A O 1
ATOM 694 N N . THR A 1 84 ? -11.478 2.534 3.492 1.00 92.06 84 THR A N 1
ATOM 695 C CA . THR A 1 84 ? -11.934 3.750 4.185 1.00 92.06 84 THR A CA 1
ATOM 696 C C . THR A 1 84 ? -13.381 4.130 3.882 1.00 92.06 84 THR A C 1
ATOM 698 O O . THR A 1 84 ? -13.831 5.181 4.343 1.00 92.06 84 THR A O 1
ATOM 701 N N . SER A 1 85 ? -14.112 3.320 3.109 1.00 91.00 85 SER A N 1
ATOM 702 C CA . SER A 1 85 ? -15.443 3.680 2.598 1.00 91.00 85 SER A CA 1
ATOM 703 C C . SER A 1 85 ? -15.416 5.026 1.858 1.00 91.00 85 SER A C 1
ATOM 705 O O . SER A 1 85 ? -16.125 5.964 2.221 1.00 91.00 85 SER A O 1
ATOM 707 N N . ASN A 1 86 ? -14.526 5.162 0.868 1.00 89.88 86 ASN A N 1
ATOM 708 C CA . ASN A 1 86 ? -14.245 6.422 0.160 1.00 89.88 86 ASN A CA 1
ATOM 709 C C . ASN A 1 86 ? -13.952 7.600 1.112 1.00 89.88 86 ASN A C 1
ATOM 711 O O . ASN A 1 86 ? -14.415 8.724 0.915 1.00 89.88 86 ASN A O 1
ATOM 715 N N . GLY A 1 87 ? -13.209 7.337 2.187 1.00 89.00 87 GLY A N 1
ATOM 716 C CA . GLY A 1 87 ? -12.842 8.323 3.199 1.00 89.00 87 GLY A CA 1
ATOM 717 C C . GLY A 1 87 ? -13.915 8.620 4.253 1.00 89.00 87 GLY A C 1
ATOM 718 O O . GLY A 1 87 ? -13.620 9.352 5.201 1.00 89.00 87 GLY A O 1
ATOM 719 N N . LYS A 1 88 ? -15.128 8.062 4.145 1.00 88.50 88 LYS A N 1
ATOM 720 C CA . LYS A 1 88 ? -16.217 8.302 5.108 1.00 88.50 88 LYS A CA 1
ATOM 721 C C . LYS A 1 88 ? -15.994 7.622 6.458 1.00 88.50 88 LYS A C 1
ATOM 723 O O . LYS A 1 88 ? -16.432 8.133 7.487 1.00 88.50 88 LYS A O 1
ATOM 728 N N . CYS A 1 89 ? -15.276 6.502 6.479 1.00 89.56 89 CYS A N 1
ATOM 729 C CA . CYS A 1 89 ? -14.936 5.811 7.714 1.00 89.56 89 CYS A CA 1
ATOM 730 C C . CYS A 1 89 ? -13.763 6.516 8.411 1.00 89.56 89 CYS A C 1
ATOM 732 O O . CYS A 1 89 ? -12.597 6.242 8.129 1.00 89.56 89 CYS A O 1
ATOM 734 N N . SER A 1 90 ? -14.064 7.432 9.335 1.00 88.38 90 SER A N 1
ATOM 735 C CA . SER A 1 90 ? -13.053 8.275 9.994 1.00 88.38 90 SER A CA 1
ATOM 736 C C . SER A 1 90 ? -11.956 7.475 10.704 1.00 88.38 90 SER A C 1
ATOM 738 O O . SER A 1 90 ? -10.781 7.845 10.626 1.00 88.38 90 SER A O 1
ATOM 740 N N . LEU A 1 91 ? -12.313 6.378 11.383 1.00 89.25 91 LEU A N 1
ATOM 741 C CA . LEU A 1 91 ? -11.342 5.490 12.025 1.00 89.25 91 LEU A CA 1
ATOM 742 C C . LEU A 1 91 ? -10.383 4.859 11.002 1.00 89.25 91 LEU A C 1
ATOM 744 O O . LEU A 1 91 ? -9.166 4.996 11.134 1.00 89.25 91 LEU A O 1
ATOM 748 N N . ASN A 1 92 ? -10.915 4.228 9.954 1.00 91.81 92 ASN A N 1
ATOM 749 C CA . ASN A 1 92 ? -10.098 3.562 8.940 1.00 91.81 92 ASN A CA 1
ATOM 750 C C . ASN A 1 92 ? -9.259 4.563 8.142 1.00 91.81 92 ASN A C 1
ATOM 752 O O . ASN A 1 92 ? -8.105 4.281 7.838 1.00 91.81 92 ASN A O 1
ATOM 756 N N . SER A 1 93 ? -9.775 5.766 7.882 1.00 91.94 93 SER A N 1
ATOM 757 C CA . SER A 1 93 ? -9.002 6.858 7.281 1.00 91.94 93 SER A CA 1
ATOM 758 C C . SER A 1 93 ? -7.777 7.232 8.124 1.00 91.94 93 SER A C 1
ATOM 760 O O . SER A 1 93 ? -6.699 7.462 7.574 1.00 91.94 93 SER A O 1
ATOM 762 N N . LYS A 1 94 ? -7.901 7.261 9.461 1.00 91.56 94 LYS A N 1
ATOM 763 C CA . LYS A 1 94 ? -6.754 7.489 10.359 1.00 91.56 94 LYS A CA 1
ATOM 764 C C . LYS A 1 94 ? -5.749 6.345 10.275 1.00 91.56 94 LYS A C 1
ATOM 766 O O . LYS A 1 94 ? -4.572 6.610 10.054 1.00 91.56 94 LYS A O 1
ATOM 771 N N . LEU A 1 95 ? -6.214 5.098 10.379 1.00 92.19 95 LEU A N 1
ATOM 772 C CA . LEU A 1 95 ? -5.350 3.916 10.285 1.00 92.19 95 LEU A CA 1
ATOM 773 C C . LEU A 1 95 ? -4.611 3.856 8.938 1.00 92.19 95 LEU A C 1
ATOM 775 O O . LEU A 1 95 ? -3.410 3.602 8.905 1.00 92.19 95 LEU A O 1
ATOM 779 N N . TRP A 1 96 ? -5.299 4.157 7.835 1.00 94.88 96 TRP A N 1
ATOM 780 C CA . TRP A 1 96 ? -4.696 4.226 6.506 1.00 94.88 96 TRP A CA 1
ATOM 781 C C . TRP A 1 96 ? -3.558 5.246 6.448 1.00 94.88 96 TRP A C 1
ATOM 783 O O . TRP A 1 96 ? -2.463 4.930 5.987 1.00 94.88 96 TRP A O 1
ATOM 793 N N . ASN A 1 97 ? -3.801 6.464 6.941 1.00 93.12 97 ASN A N 1
ATOM 794 C CA . ASN A 1 97 ? -2.784 7.512 6.950 1.00 93.12 97 ASN A CA 1
ATOM 795 C C . ASN A 1 97 ? -1.573 7.116 7.808 1.00 93.12 97 ASN A C 1
ATOM 797 O O . ASN A 1 97 ? -0.443 7.306 7.370 1.00 93.12 97 ASN A O 1
ATOM 801 N N . THR A 1 98 ? -1.804 6.537 8.989 1.00 92.06 98 THR A N 1
ATOM 802 C CA . THR A 1 98 ? -0.731 6.102 9.894 1.00 92.06 98 THR A CA 1
ATOM 803 C C . THR A 1 98 ? 0.110 4.978 9.300 1.00 92.06 98 THR A C 1
ATOM 805 O O . THR A 1 98 ? 1.326 5.023 9.394 1.00 92.06 98 THR A O 1
ATOM 808 N N . TYR A 1 99 ? -0.498 3.967 8.682 1.00 93.44 99 TYR A N 1
ATOM 809 C CA . TYR A 1 99 ? 0.262 2.795 8.241 1.00 93.44 99 TYR A CA 1
ATOM 810 C C . TYR A 1 99 ? 0.681 2.877 6.773 1.00 93.44 99 TYR A C 1
ATOM 812 O O . TYR A 1 99 ? 1.850 2.694 6.451 1.00 93.44 99 TYR A O 1
ATOM 820 N N . ILE A 1 100 ? -0.243 3.176 5.863 1.00 95.69 100 ILE A N 1
ATOM 821 C CA . ILE A 1 100 ? 0.013 3.077 4.421 1.00 95.69 100 ILE A CA 1
ATOM 822 C C . ILE A 1 100 ? 0.662 4.346 3.863 1.00 95.69 100 ILE A C 1
ATOM 824 O O . ILE A 1 100 ? 1.607 4.260 3.077 1.00 95.69 100 ILE A O 1
ATOM 828 N N . GLU A 1 101 ? 0.205 5.532 4.271 1.00 94.69 101 GLU A N 1
ATOM 829 C CA . GLU A 1 101 ? 0.793 6.783 3.766 1.00 94.69 101 GLU A CA 1
ATOM 830 C C . GLU A 1 101 ? 2.177 7.055 4.378 1.00 94.69 101 GLU A C 1
ATOM 832 O O . GLU A 1 101 ? 3.088 7.488 3.667 1.00 94.69 101 GLU A O 1
ATOM 837 N N . GLU A 1 102 ? 2.387 6.748 5.664 1.00 93.06 102 GLU A N 1
ATOM 838 C CA . GLU A 1 102 ? 3.732 6.787 6.258 1.00 93.06 102 GLU A CA 1
ATOM 839 C C . GLU A 1 102 ? 4.682 5.813 5.553 1.00 93.06 102 GLU A C 1
ATOM 841 O O . GLU A 1 102 ? 5.800 6.197 5.199 1.00 93.06 102 GLU A O 1
ATOM 846 N N . LEU A 1 103 ? 4.222 4.596 5.246 1.00 94.81 103 LEU A N 1
ATOM 847 C CA . LEU A 1 103 ? 5.002 3.620 4.487 1.00 94.81 103 LEU A CA 1
ATOM 848 C C . LEU A 1 103 ? 5.385 4.118 3.097 1.00 94.81 103 LEU A C 1
ATOM 850 O O . LEU A 1 103 ? 6.546 3.990 2.709 1.00 94.81 103 LEU A O 1
ATOM 854 N N . TRP A 1 104 ? 4.452 4.722 2.357 1.00 94.62 104 TRP A N 1
ATOM 855 C CA . TRP A 1 104 ? 4.768 5.321 1.060 1.00 94.62 104 TRP A CA 1
ATOM 856 C C . TRP A 1 104 ? 5.885 6.366 1.181 1.00 94.62 104 TRP A C 1
ATOM 858 O O . TRP A 1 104 ? 6.813 6.388 0.370 1.00 94.62 104 TRP A O 1
ATOM 868 N N . ASN A 1 105 ? 5.836 7.211 2.214 1.00 92.00 105 ASN A N 1
ATOM 869 C CA . ASN A 1 105 ? 6.869 8.218 2.459 1.00 92.00 105 ASN A CA 1
ATOM 870 C C . ASN A 1 105 ? 8.232 7.589 2.788 1.00 92.00 105 ASN A C 1
ATOM 872 O O . ASN A 1 105 ? 9.261 8.085 2.321 1.00 92.00 105 ASN A O 1
ATOM 876 N N . ILE A 1 106 ? 8.253 6.506 3.572 1.00 91.12 106 ILE A N 1
ATOM 877 C CA . ILE A 1 106 ? 9.477 5.749 3.875 1.00 91.12 106 ILE A CA 1
ATOM 878 C C . ILE A 1 106 ? 10.059 5.157 2.583 1.00 91.12 106 ILE A C 1
ATOM 880 O O . ILE A 1 106 ? 11.237 5.370 2.297 1.00 91.12 106 ILE A O 1
ATOM 884 N N . LEU A 1 107 ? 9.228 4.502 1.765 1.00 91.06 107 LEU A N 1
ATOM 885 C CA . LEU A 1 107 ? 9.613 3.919 0.472 1.00 91.06 107 LEU A CA 1
ATOM 886 C C . LEU A 1 107 ? 10.159 4.974 -0.506 1.00 91.06 107 LEU A C 1
ATOM 888 O O . LEU A 1 107 ? 11.180 4.761 -1.168 1.00 91.06 107 LEU A O 1
ATOM 892 N N . GLY A 1 108 ? 9.520 6.146 -0.549 1.00 88.44 108 GLY A N 1
ATOM 893 C CA . GLY A 1 108 ? 9.977 7.318 -1.297 1.00 88.44 108 GLY A CA 1
ATOM 894 C C . GLY A 1 108 ? 11.408 7.712 -0.945 1.00 88.44 108 GLY A C 1
ATOM 895 O O . GLY A 1 108 ? 12.250 7.882 -1.833 1.00 88.44 108 GLY A O 1
ATOM 896 N N . LYS A 1 109 ? 11.704 7.784 0.355 1.00 84.94 109 LYS A N 1
ATOM 897 C CA . LYS A 1 109 ? 13.016 8.179 0.883 1.00 84.94 109 LYS A CA 1
ATOM 898 C C . LYS A 1 109 ? 14.087 7.099 0.734 1.00 84.94 109 LYS A C 1
ATOM 900 O O . LYS A 1 109 ? 15.237 7.450 0.502 1.00 84.94 109 LYS A O 1
ATOM 905 N N . SER A 1 110 ? 13.730 5.820 0.859 1.00 75.06 110 SER A N 1
ATOM 906 C CA . SER A 1 110 ? 14.688 4.703 0.849 1.00 75.06 110 SER A CA 1
ATOM 907 C C . SER A 1 110 ? 15.098 4.232 -0.553 1.00 75.06 110 SER A C 1
ATOM 909 O O . SER A 1 110 ? 15.920 3.329 -0.678 1.00 75.06 110 SER A O 1
ATOM 911 N N . SER A 1 111 ? 14.504 4.787 -1.611 1.00 69.31 111 SER A N 1
ATOM 912 C CA . SER A 1 111 ? 14.770 4.372 -2.994 1.00 69.31 111 SER A CA 1
ATOM 913 C C . SER A 1 111 ? 16.029 5.006 -3.590 1.00 69.31 111 SER A C 1
ATOM 915 O O . SER A 1 111 ? 16.346 6.160 -3.314 1.00 69.31 111 SER A O 1
ATOM 917 N N . ALA A 1 112 ? 16.725 4.260 -4.460 1.00 66.69 112 ALA A N 1
ATOM 918 C CA . ALA A 1 112 ? 17.950 4.712 -5.134 1.00 66.69 112 ALA A CA 1
ATOM 919 C C . ALA A 1 112 ? 17.745 6.012 -5.934 1.00 66.69 112 ALA A C 1
ATOM 921 O O . ALA A 1 112 ? 18.615 6.880 -5.959 1.00 66.69 112 ALA A O 1
ATOM 922 N N . LYS A 1 113 ? 16.564 6.168 -6.542 1.00 70.06 113 LYS A N 1
ATOM 923 C CA . LYS A 1 113 ? 16.059 7.442 -7.051 1.00 70.06 113 LYS A CA 1
ATOM 924 C C . LYS A 1 113 ? 14.967 7.930 -6.109 1.00 70.06 113 LYS A C 1
ATOM 926 O O . LYS A 1 113 ? 13.809 7.539 -6.251 1.00 70.06 113 LYS A O 1
ATOM 931 N N . GLN A 1 114 ? 15.358 8.770 -5.155 1.00 71.25 114 GLN A N 1
ATOM 932 C CA . GLN A 1 114 ? 14.453 9.294 -4.140 1.00 71.25 114 GLN A CA 1
ATOM 933 C C . GLN A 1 114 ? 13.177 9.853 -4.783 1.00 71.25 114 GLN A C 1
ATOM 935 O O . GLN A 1 114 ? 13.238 10.665 -5.709 1.00 71.25 114 GLN A O 1
ATOM 940 N N . ASN A 1 115 ? 12.021 9.422 -4.278 1.00 76.81 115 ASN A N 1
ATOM 941 C CA . ASN A 1 115 ? 10.698 9.864 -4.723 1.00 76.81 115 ASN A CA 1
ATOM 942 C C . ASN A 1 115 ? 10.447 9.691 -6.234 1.00 76.81 115 ASN A C 1
ATOM 944 O O . ASN A 1 115 ? 9.764 10.517 -6.842 1.00 76.81 115 ASN A O 1
ATOM 948 N N . TRP A 1 116 ? 10.973 8.623 -6.851 1.00 84.38 116 TRP A N 1
ATOM 949 C CA . TRP A 1 116 ? 10.755 8.347 -8.278 1.00 84.38 116 TRP A CA 1
ATOM 950 C C . TRP A 1 116 ? 9.268 8.258 -8.661 1.00 84.38 116 TRP A C 1
ATOM 952 O O . TRP A 1 116 ? 8.923 8.564 -9.801 1.00 84.38 116 TRP A O 1
ATOM 962 N N . CYS A 1 117 ? 8.401 7.870 -7.720 1.00 89.06 117 CYS A N 1
ATOM 963 C CA . CYS A 1 117 ? 6.955 7.871 -7.885 1.00 89.06 117 CYS A CA 1
ATOM 964 C C . CYS A 1 117 ? 6.291 8.827 -6.892 1.00 89.06 117 CYS A C 1
ATOM 966 O O . CYS A 1 117 ? 6.327 8.627 -5.675 1.00 89.06 117 CYS A O 1
ATOM 968 N N . LYS A 1 118 ? 5.648 9.874 -7.416 1.00 90.50 118 LYS A N 1
ATOM 969 C CA . LYS A 1 118 ? 4.881 10.820 -6.604 1.00 90.50 118 LYS A CA 1
ATOM 970 C C . LYS A 1 118 ? 3.544 10.190 -6.204 1.00 90.50 118 LYS A C 1
ATOM 972 O O . LYS A 1 118 ? 2.817 9.685 -7.057 1.00 90.50 118 LYS A O 1
ATOM 977 N N . ARG A 1 119 ? 3.200 10.259 -4.915 1.00 93.62 119 ARG A N 1
ATOM 978 C CA . ARG A 1 119 ? 1.870 9.884 -4.415 1.00 93.62 119 ARG A CA 1
ATOM 979 C C . ARG A 1 119 ? 0.819 10.849 -4.964 1.00 93.62 119 ARG A C 1
ATOM 981 O O . ARG A 1 119 ? 0.954 12.063 -4.805 1.00 93.62 119 ARG A O 1
ATOM 988 N N . TYR A 1 120 ? -0.241 10.316 -5.555 1.00 93.12 120 TYR A N 1
ATOM 989 C CA . TYR A 1 120 ? -1.427 11.053 -5.975 1.00 93.12 120 TYR A CA 1
ATOM 990 C C . TYR A 1 120 ? -2.676 10.447 -5.339 1.00 93.12 120 TYR A C 1
ATOM 992 O O . TYR A 1 120 ? -3.035 9.308 -5.637 1.00 93.12 120 TYR A O 1
ATOM 1000 N N . ARG A 1 121 ? -3.348 11.237 -4.499 1.00 89.06 121 ARG A N 1
ATOM 1001 C CA . ARG A 1 121 ? -4.624 10.886 -3.871 1.00 89.06 121 ARG A CA 1
ATOM 1002 C C . ARG A 1 121 ? -5.753 11.678 -4.521 1.00 89.06 121 ARG A C 1
ATOM 1004 O O . ARG A 1 121 ? -5.682 12.912 -4.510 1.00 89.06 121 ARG A O 1
ATOM 1011 N N . PRO A 1 122 ? -6.782 11.021 -5.080 1.00 82.69 122 PRO A N 1
ATOM 1012 C CA . PRO A 1 122 ? -7.970 11.724 -5.517 1.00 82.69 122 PRO A CA 1
ATOM 1013 C C . PRO A 1 122 ? -8.662 12.318 -4.290 1.00 82.69 122 PRO A C 1
ATOM 1015 O O . PRO A 1 122 ? -8.681 11.727 -3.210 1.00 82.69 122 PRO A O 1
ATOM 1018 N N . LYS A 1 123 ? -9.256 13.497 -4.452 1.00 78.38 123 LYS A N 1
ATOM 1019 C CA . LYS A 1 123 ? -10.234 13.970 -3.476 1.00 78.38 123 LYS A CA 1
ATOM 1020 C C . LYS A 1 123 ? -11.500 13.160 -3.718 1.00 78.38 123 LYS A C 1
ATOM 1022 O O . LYS A 1 123 ? -12.102 13.310 -4.780 1.00 78.38 123 LYS A O 1
ATOM 1027 N N . TYR A 1 124 ? -11.881 12.304 -2.774 1.00 70.50 124 TYR A N 1
ATOM 1028 C CA . TYR A 1 124 ? -13.201 11.682 -2.805 1.00 70.50 124 TYR A CA 1
ATOM 1029 C C . TYR A 1 124 ? -14.228 12.819 -2.779 1.00 70.50 124 TYR A C 1
ATOM 1031 O O . TYR A 1 124 ? -14.251 13.621 -1.845 1.00 70.50 124 TYR A O 1
ATOM 1039 N N . GLY A 1 125 ? -14.965 12.986 -3.878 1.00 58.38 125 GLY A N 1
ATOM 1040 C CA . GLY A 1 125 ? -15.958 14.047 -4.003 1.00 58.38 125 GLY A CA 1
ATOM 1041 C C . GLY A 1 125 ? -17.080 13.878 -2.978 1.00 58.38 125 GLY A C 1
ATOM 1042 O O . GLY A 1 125 ? -17.252 12.811 -2.396 1.00 58.38 125 GLY A O 1
ATOM 1043 N N . ASN A 1 126 ? -17.889 14.922 -2.799 1.00 56.81 126 ASN A N 1
ATOM 1044 C CA . ASN A 1 126 ? -19.042 14.909 -1.891 1.00 56.81 126 ASN A CA 1
ATOM 1045 C C . ASN A 1 126 ? -20.150 13.908 -2.285 1.00 56.81 126 ASN A C 1
ATOM 1047 O O . ASN A 1 126 ? -21.131 13.788 -1.557 1.00 56.81 126 ASN A O 1
ATOM 1051 N N . ASN A 1 127 ? -20.008 13.183 -3.397 1.00 57.09 127 ASN A N 1
ATOM 1052 C CA . ASN A 1 127 ? -21.065 12.347 -3.948 1.00 57.09 127 ASN A CA 1
ATOM 1053 C C . ASN A 1 127 ? -20.891 10.876 -3.520 1.00 57.09 127 ASN A C 1
ATOM 1055 O O . ASN A 1 127 ? -19.992 10.179 -3.986 1.00 57.09 127 ASN A O 1
ATOM 1059 N N . GLU A 1 128 ? -21.804 10.462 -2.633 1.00 68.31 128 GLU A N 1
ATOM 1060 C CA . GLU A 1 128 ? -22.505 9.165 -2.605 1.00 68.31 128 GLU A CA 1
ATOM 1061 C C . GLU A 1 128 ? -21.690 7.890 -2.329 1.00 68.31 128 GLU A C 1
ATOM 1063 O O . GLU A 1 128 ? -21.820 6.883 -3.020 1.00 68.31 128 GLU A O 1
ATOM 1068 N N . TYR A 1 129 ? -20.928 7.866 -1.233 1.00 76.31 129 TYR A N 1
ATOM 1069 C CA . TYR A 1 129 ? -20.896 6.611 -0.471 1.00 76.31 129 TYR A CA 1
ATOM 1070 C C . TYR A 1 129 ? -22.186 6.565 0.366 1.00 76.31 129 TYR A C 1
ATOM 1072 O O . TYR A 1 129 ? -22.439 7.552 1.060 1.00 76.31 129 TYR A O 1
ATOM 1080 N N . PRO A 1 130 ? -23.011 5.503 0.293 1.00 84.69 130 PRO A N 1
ATOM 1081 C CA . PRO A 1 130 ? -24.261 5.440 1.046 1.00 84.69 130 PRO A CA 1
ATOM 1082 C C . PRO A 1 130 ? -23.979 5.531 2.546 1.00 84.69 130 PRO A C 1
ATOM 1084 O O . PRO A 1 130 ? -23.327 4.648 3.106 1.00 84.69 130 PRO A O 1
ATOM 1087 N N . ASP A 1 131 ? -24.453 6.598 3.193 1.00 82.25 131 ASP A N 1
ATOM 1088 C CA . ASP A 1 131 ? -24.195 6.825 4.620 1.00 82.25 131 ASP A CA 1
ATOM 1089 C C . ASP A 1 131 ? -24.763 5.674 5.473 1.00 82.25 131 ASP A C 1
ATOM 1091 O O . ASP A 1 131 ? -24.123 5.237 6.427 1.00 82.25 131 ASP A O 1
ATOM 1095 N N . ASP A 1 132 ? -25.888 5.090 5.045 1.00 83.94 132 ASP A N 1
ATOM 1096 C CA . ASP A 1 132 ? -26.528 3.925 5.673 1.00 83.94 132 ASP A CA 1
ATOM 1097 C C . ASP A 1 132 ? -25.648 2.661 5.673 1.00 83.94 132 ASP A C 1
ATOM 1099 O O . ASP A 1 132 ? -25.916 1.710 6.406 1.00 83.94 132 ASP A O 1
ATOM 1103 N N . TRP A 1 133 ? -24.613 2.606 4.829 1.00 83.31 133 TRP A N 1
ATOM 1104 C CA . TRP A 1 133 ? -23.700 1.460 4.722 1.00 83.31 133 TRP A CA 1
ATOM 1105 C C . TRP A 1 133 ? -22.400 1.675 5.501 1.00 83.31 133 TRP A C 1
ATOM 1107 O O . TRP A 1 133 ? -21.500 0.829 5.465 1.00 83.31 133 TRP A O 1
ATOM 1117 N N . ILE A 1 134 ? -22.266 2.807 6.196 1.00 84.25 134 ILE A N 1
ATOM 1118 C CA . ILE A 1 134 ? -21.133 3.064 7.078 1.00 84.25 134 ILE A CA 1
ATOM 1119 C C . ILE A 1 134 ? -21.389 2.329 8.392 1.00 84.25 134 ILE A C 1
ATOM 1121 O O . ILE A 1 134 ? -22.269 2.684 9.172 1.00 84.25 134 ILE A O 1
ATOM 1125 N N . HIS A 1 135 ? -20.588 1.299 8.651 1.00 83.56 135 HIS A N 1
ATOM 1126 C CA . HIS A 1 135 ? -20.687 0.532 9.885 1.00 83.56 135 HIS A CA 1
ATOM 1127 C C . HIS A 1 135 ? -20.393 1.416 11.110 1.00 83.56 135 HIS A C 1
ATOM 1129 O O . HIS A 1 135 ? -19.456 2.215 11.098 1.00 83.56 135 HIS A O 1
ATOM 1135 N N . GLU A 1 136 ? -21.138 1.238 12.205 1.00 82.00 136 GLU A N 1
ATOM 1136 C CA . GLU A 1 136 ? -21.025 2.065 13.421 1.00 82.00 136 GLU A CA 1
ATOM 1137 C C . GLU A 1 136 ? -19.606 2.091 14.010 1.00 82.00 136 GLU A C 1
ATOM 1139 O O . GLU A 1 136 ? -19.170 3.094 14.581 1.00 82.00 136 GLU A O 1
ATOM 1144 N N . SER A 1 137 ? -18.837 1.013 13.808 1.00 80.81 137 SER A N 1
ATOM 1145 C CA . SER A 1 137 ? -17.433 0.934 14.230 1.00 80.81 137 SER A CA 1
ATOM 1146 C C . SER A 1 137 ? -16.551 2.033 13.630 1.00 80.81 137 SER A C 1
ATOM 1148 O O . SER A 1 137 ? -15.523 2.359 14.218 1.00 80.81 137 SER A O 1
ATOM 1150 N N . CYS A 1 138 ? -16.947 2.637 12.506 1.00 81.94 138 CYS A N 1
ATOM 1151 C CA . CYS A 1 138 ? -16.231 3.745 11.875 1.00 81.94 138 CYS A CA 1
ATOM 1152 C C . CYS A 1 138 ? -16.224 5.038 12.700 1.00 81.94 138 CYS A C 1
ATOM 1154 O O . CYS A 1 138 ? -15.325 5.866 12.516 1.00 81.94 138 CYS A O 1
ATOM 1156 N N . ASN A 1 139 ? -17.195 5.204 13.604 1.00 70.81 139 ASN A N 1
ATOM 1157 C CA . ASN A 1 139 ? -17.337 6.385 14.458 1.00 70.81 139 ASN A CA 1
ATOM 1158 C C . ASN A 1 139 ? -16.660 6.216 15.827 1.00 70.81 139 ASN A C 1
ATOM 1160 O O . ASN A 1 139 ? -16.553 7.180 16.590 1.00 70.81 139 ASN A O 1
ATOM 1164 N N . ASN A 1 140 ? -16.162 5.017 16.144 1.00 66.75 140 ASN A N 1
ATOM 1165 C CA . ASN A 1 140 ? -15.469 4.772 17.400 1.00 66.75 140 ASN A CA 1
ATOM 1166 C C . ASN A 1 140 ? -14.083 5.429 17.382 1.00 66.75 140 ASN A C 1
ATOM 1168 O O . ASN A 1 140 ? -13.201 5.086 16.601 1.00 66.75 140 ASN A O 1
ATOM 1172 N N . THR A 1 141 ? -13.884 6.394 18.279 1.00 58.50 141 THR A N 1
ATOM 1173 C CA . THR A 1 141 ? -12.604 7.091 18.483 1.00 58.50 141 THR A CA 1
ATOM 1174 C C . THR A 1 141 ? -11.632 6.321 19.370 1.00 58.50 141 THR A C 1
ATOM 1176 O O . THR A 1 141 ? -10.454 6.671 19.428 1.00 58.50 141 THR A O 1
ATOM 1179 N N . LYS A 1 142 ? -12.104 5.278 20.059 1.00 57.75 142 LYS A N 1
ATOM 1180 C CA . LYS A 1 142 ? -11.255 4.367 20.826 1.00 57.75 142 LYS A CA 1
ATOM 1181 C C . LYS A 1 142 ? -10.664 3.352 19.857 1.00 57.75 142 LYS A C 1
ATOM 1183 O O . LYS A 1 142 ? -11.411 2.724 19.113 1.00 57.75 142 LYS A O 1
ATOM 1188 N N . SER A 1 143 ? -9.336 3.246 19.855 1.00 52.84 143 SER A N 1
ATOM 1189 C CA . SER A 1 143 ? -8.588 2.293 19.039 1.00 52.84 143 SER A CA 1
ATOM 1190 C C . SER A 1 143 ? -9.254 0.928 19.125 1.00 52.84 143 SER A C 1
ATOM 1192 O O . SER A 1 143 ? -9.344 0.353 20.213 1.00 52.84 143 SER A O 1
ATOM 1194 N N . ILE A 1 144 ? -9.721 0.417 17.989 1.00 54.81 144 ILE A N 1
ATOM 1195 C CA . ILE A 1 144 ? -9.988 -1.007 17.877 1.00 54.81 144 ILE A CA 1
ATOM 1196 C C . ILE A 1 144 ? -8.601 -1.630 17.881 1.00 54.81 144 ILE A C 1
ATOM 1198 O O . ILE A 1 144 ? -7.948 -1.744 16.847 1.00 54.81 144 ILE A O 1
ATOM 1202 N N . ASP A 1 145 ? -8.109 -1.946 19.075 1.00 50.34 145 ASP A N 1
ATOM 1203 C CA . ASP A 1 145 ? -7.132 -3.006 19.179 1.00 50.34 145 ASP A CA 1
ATOM 1204 C C . ASP A 1 145 ? -7.885 -4.213 18.635 1.00 50.34 145 ASP A C 1
ATOM 1206 O O . ASP A 1 145 ? -8.883 -4.639 19.225 1.00 50.34 145 ASP A O 1
ATOM 1210 N N . VAL A 1 146 ? -7.545 -4.636 17.415 1.00 51.12 146 VAL A N 1
ATOM 1211 C CA . VAL A 1 146 ? -8.141 -5.821 16.808 1.00 51.12 146 VAL A CA 1
ATOM 1212 C C . VAL A 1 146 ? -7.642 -6.976 17.662 1.00 51.12 146 VAL A C 1
ATOM 1214 O O . VAL A 1 146 ? -6.648 -7.628 17.351 1.00 51.12 146 VAL A O 1
ATOM 1217 N N . SER A 1 147 ? -8.295 -7.196 18.805 1.00 46.34 147 SER A N 1
ATOM 1218 C CA . SER A 1 147 ? -8.107 -8.401 19.574 1.00 46.34 147 SER A CA 1
ATOM 1219 C C . SER A 1 147 ? -8.646 -9.485 18.660 1.00 46.34 147 SER A C 1
ATOM 1221 O O . SER A 1 147 ? -9.861 -9.640 18.515 1.00 46.34 147 SER A O 1
ATOM 1223 N N . LEU A 1 148 ? -7.741 -10.201 17.997 1.00 46.75 148 LEU A N 1
ATOM 1224 C CA . LEU A 1 148 ? -8.007 -11.484 17.360 1.00 46.75 148 LEU A CA 1
ATOM 1225 C C . LEU A 1 148 ? -8.342 -12.496 18.462 1.00 46.75 148 LEU A C 1
ATOM 1227 O O . LEU A 1 148 ? -7.656 -13.491 18.660 1.00 46.75 148 LEU A O 1
ATOM 1231 N N . ASN A 1 149 ? -9.388 -12.216 19.234 1.00 45.50 149 ASN A N 1
ATOM 1232 C CA . ASN A 1 149 ? -9.979 -13.171 20.137 1.00 45.50 149 ASN A CA 1
ATOM 1233 C C . ASN A 1 149 ? -10.971 -13.961 19.288 1.00 45.50 149 ASN A C 1
ATOM 1235 O O . ASN A 1 149 ? -12.173 -13.696 19.267 1.00 45.50 149 ASN A O 1
ATOM 1239 N N . CYS A 1 150 ? -10.434 -14.917 18.532 1.00 44.88 150 CYS A N 1
ATOM 1240 C CA . CYS A 1 150 ? -11.190 -15.898 17.757 1.00 44.88 150 CYS A CA 1
ATOM 1241 C C . CYS A 1 150 ? -11.910 -16.906 18.678 1.00 44.88 150 CYS A C 1
ATOM 1243 O O . CYS A 1 150 ? -11.830 -18.108 18.453 1.00 44.88 150 CYS A O 1
ATOM 1245 N N . SER A 1 151 ? -12.596 -16.424 19.719 1.00 46.84 151 SER A N 1
ATOM 1246 C CA . SER A 1 151 ? -13.313 -17.255 20.697 1.00 46.84 151 SER A CA 1
ATOM 1247 C C . SER A 1 151 ? -14.801 -16.940 20.817 1.00 46.84 151 SER A C 1
ATOM 1249 O O . SER A 1 151 ? -15.506 -17.661 21.511 1.00 46.84 151 SER A O 1
ATOM 1251 N N . ASN A 1 152 ? -15.329 -15.935 20.117 1.00 49.38 152 ASN A N 1
ATOM 1252 C CA . ASN A 1 152 ? -16.754 -15.616 20.206 1.00 49.38 152 ASN A CA 1
ATOM 1253 C C . ASN A 1 152 ? -17.484 -16.032 18.930 1.00 49.38 152 ASN A C 1
ATOM 1255 O O . ASN A 1 152 ? -17.784 -15.207 18.072 1.00 49.38 152 ASN A O 1
ATOM 1259 N N . ASN A 1 153 ? -17.792 -17.327 18.827 1.00 47.25 153 ASN A N 1
ATOM 1260 C CA . ASN A 1 153 ? -18.923 -17.777 18.024 1.00 47.25 153 ASN A CA 1
ATOM 1261 C C . ASN A 1 153 ? -20.192 -17.678 18.899 1.00 47.25 153 ASN A C 1
ATOM 1263 O O . ASN A 1 153 ? -20.382 -18.542 19.756 1.00 47.25 153 ASN A O 1
ATOM 1267 N N . PRO A 1 154 ? -21.076 -16.678 18.706 1.00 51.72 154 PRO A N 1
ATOM 1268 C CA . PRO A 1 154 ? -22.322 -16.570 19.470 1.00 51.72 154 PRO A CA 1
ATOM 1269 C C . PRO A 1 154 ? -23.318 -17.716 19.196 1.00 51.72 154 PRO A C 1
ATOM 1271 O O . PRO A 1 154 ? -24.346 -17.791 19.862 1.00 51.72 154 PRO A O 1
ATOM 1274 N N . TYR A 1 155 ? -23.020 -18.623 18.256 1.00 44.44 155 TYR A N 1
ATOM 1275 C CA . TYR A 1 155 ? -23.870 -19.758 17.887 1.00 44.44 155 TYR A CA 1
ATOM 1276 C C . TYR A 1 155 ? -23.356 -21.133 18.335 1.00 44.44 155 TYR A C 1
ATOM 1278 O O . TYR A 1 155 ? -23.976 -22.139 17.993 1.00 44.44 155 TYR A O 1
ATOM 1286 N N . TYR A 1 156 ? -22.281 -21.226 19.126 1.00 44.38 156 TYR A N 1
ATOM 1287 C CA . TYR A 1 156 ? -21.870 -22.514 19.700 1.00 44.38 156 TYR A CA 1
ATOM 1288 C C . TYR A 1 156 ? -22.347 -22.643 21.150 1.00 44.38 156 TYR A C 1
ATOM 1290 O O . TYR A 1 156 ? -21.682 -22.216 22.092 1.00 44.38 156 TYR A O 1
ATOM 1298 N N . LYS A 1 157 ? -23.531 -23.235 21.339 1.00 37.81 157 LYS A N 1
ATOM 1299 C CA . LYS A 1 157 ? -24.000 -23.658 22.661 1.00 37.81 157 LYS A CA 1
A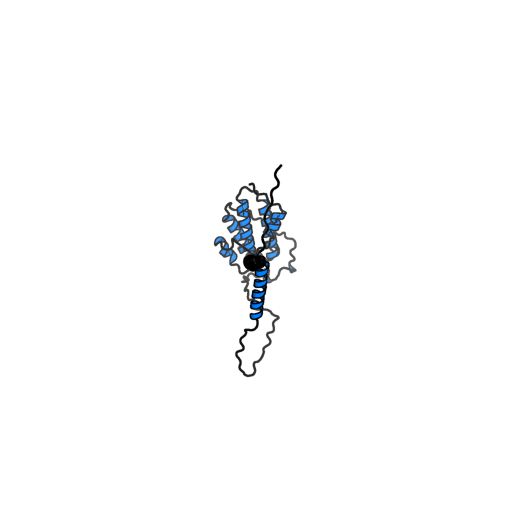TOM 1300 C C . LYS A 1 157 ? -23.236 -24.930 23.034 1.00 37.81 157 LYS A C 1
ATOM 1302 O O . LYS A 1 157 ? -23.605 -26.016 22.595 1.00 37.81 157 LYS A O 1
ATOM 1307 N N . SER A 1 158 ? -22.154 -24.800 23.801 1.00 39.75 158 SER A N 1
ATOM 1308 C CA . SER A 1 158 ? -21.501 -25.959 24.414 1.00 39.75 158 SER A CA 1
ATOM 1309 C C . SER A 1 158 ? -22.519 -26.680 25.290 1.00 39.75 158 SER A C 1
ATOM 1311 O O . SER A 1 158 ? -23.056 -26.117 26.241 1.00 39.75 158 SER A O 1
ATOM 1313 N N . GLN A 1 159 ? -22.832 -27.913 24.916 1.00 38.22 159 GLN A N 1
ATOM 1314 C CA . GLN A 1 159 ? -23.690 -28.793 25.686 1.00 38.22 159 GLN A CA 1
ATOM 1315 C C . GLN A 1 159 ? -22.904 -29.255 26.916 1.00 38.22 159 GLN A C 1
ATOM 1317 O O . GLN A 1 159 ? -21.892 -29.941 26.783 1.00 38.22 159 GLN A O 1
ATOM 1322 N N . GLU A 1 160 ? -23.339 -28.847 28.109 1.00 37.72 160 GLU A N 1
ATOM 1323 C CA . GLU A 1 160 ? -22.813 -29.386 29.361 1.00 37.72 160 GLU A CA 1
ATOM 1324 C C . GLU A 1 160 ? -23.167 -30.876 29.442 1.00 37.72 160 GLU A C 1
ATOM 1326 O O . GLU A 1 160 ? -24.339 -31.253 29.496 1.00 37.72 160 GLU A O 1
ATOM 1331 N N . ILE A 1 161 ? -22.149 -31.734 29.428 1.00 35.31 161 ILE A N 1
ATOM 1332 C CA . ILE A 1 161 ? -22.287 -33.139 29.803 1.00 35.31 161 ILE A CA 1
ATOM 1333 C C . ILE A 1 161 ? -21.865 -33.236 31.267 1.00 35.31 161 ILE A C 1
ATOM 1335 O O . ILE A 1 161 ? -20.688 -33.098 31.598 1.00 35.31 161 ILE A O 1
ATOM 1339 N N . HIS A 1 162 ? -22.841 -33.471 32.141 1.00 36.09 162 HIS A N 1
ATOM 1340 C CA . HIS A 1 162 ? -22.602 -33.915 33.510 1.00 36.09 162 HIS A CA 1
ATOM 1341 C C . HIS A 1 162 ? -21.843 -35.254 33.500 1.00 36.09 162 HIS A C 1
ATOM 1343 O O . HIS A 1 162 ? -22.319 -36.201 32.869 1.00 36.09 162 HIS A O 1
ATOM 1349 N N . PRO A 1 163 ? -20.713 -35.394 34.215 1.00 38.88 163 PRO A N 1
ATOM 1350 C CA . PRO A 1 163 ? -20.066 -36.685 34.364 1.00 38.88 163 PRO A CA 1
ATOM 1351 C C . PRO A 1 163 ? -20.705 -37.449 35.526 1.00 38.88 163 PRO A C 1
ATOM 1353 O O . PRO A 1 163 ? -20.714 -36.990 36.668 1.00 38.88 163 PRO A O 1
ATOM 1356 N N . THR A 1 164 ? -21.216 -38.643 35.232 1.00 37.44 164 THR A N 1
ATOM 1357 C CA . THR A 1 164 ? -21.456 -39.681 36.242 1.00 37.44 164 THR A CA 1
ATOM 1358 C C . THR A 1 164 ? -20.426 -40.787 36.030 1.00 37.44 164 THR A C 1
ATOM 1360 O O . THR A 1 164 ? -20.353 -41.332 34.936 1.00 37.44 164 THR A O 1
ATOM 1363 N N . GLY A 1 165 ? -19.655 -41.081 37.081 1.00 37.19 165 GLY A N 1
ATOM 1364 C CA . GLY A 1 165 ? -19.151 -42.411 37.449 1.00 37.19 165 GLY A CA 1
ATOM 1365 C C . GLY A 1 165 ? -18.201 -43.159 36.504 1.00 37.19 165 GLY A C 1
ATOM 1366 O O . GLY A 1 165 ? -18.636 -43.763 35.535 1.00 37.19 165 GLY A O 1
ATOM 1367 N N . ASP A 1 166 ? -16.929 -43.195 36.911 1.00 36.19 166 ASP A N 1
ATOM 1368 C CA . ASP A 1 166 ? -15.980 -44.322 36.900 1.00 36.19 166 ASP A CA 1
ATOM 1369 C C . ASP A 1 166 ? -15.964 -45.314 35.720 1.00 36.19 166 ASP A C 1
ATOM 1371 O O . ASP A 1 166 ? -16.834 -46.170 35.585 1.00 36.19 166 ASP A O 1
ATOM 1375 N N . SER A 1 167 ? -14.851 -45.349 34.974 1.00 35.38 167 SER A N 1
ATOM 1376 C CA . SER A 1 167 ? -13.874 -46.464 34.998 1.00 35.38 167 SER A CA 1
ATOM 1377 C C . SER A 1 167 ? -12.864 -46.414 33.834 1.00 35.38 167 SER A C 1
ATOM 1379 O O . SER A 1 167 ? -13.198 -46.150 32.687 1.00 35.38 167 SER A O 1
ATOM 1381 N N . SER A 1 168 ? -11.600 -46.661 34.197 1.00 38.09 168 SER A N 1
ATOM 1382 C CA . SER A 1 168 ? -10.482 -47.253 33.440 1.00 38.09 168 SER A CA 1
ATOM 1383 C C . SER A 1 168 ? -10.582 -47.375 31.909 1.00 38.09 168 SER A C 1
ATOM 1385 O O . SER A 1 168 ? -11.349 -48.182 31.397 1.00 38.09 168 SER A O 1
ATOM 1387 N N . SER A 1 169 ? -9.663 -46.719 31.190 1.00 37.69 169 SER A N 1
ATOM 1388 C CA . SER A 1 169 ? -8.722 -47.385 30.268 1.00 37.69 169 SER A CA 1
ATOM 1389 C C . SER A 1 169 ? -7.946 -46.343 29.459 1.00 37.69 169 SER A C 1
ATOM 1391 O O . SER A 1 169 ? -8.517 -45.519 28.747 1.00 37.69 169 SER A O 1
ATOM 1393 N N . SER A 1 170 ? -6.621 -46.397 29.560 1.00 51.62 170 SER A N 1
ATOM 1394 C CA . SER A 1 170 ? -5.682 -45.652 28.728 1.00 51.62 170 SER A CA 1
ATOM 1395 C C . SER A 1 170 ? -5.784 -46.120 27.269 1.00 51.62 170 SER A C 1
ATOM 1397 O O . SER A 1 170 ? -5.110 -47.063 26.859 1.00 51.62 170 SER A O 1
ATOM 1399 N N . GLY A 1 171 ? -6.637 -45.468 26.477 1.00 39.06 171 GLY A N 1
ATOM 1400 C CA . GLY A 1 171 ? -6.778 -45.695 25.038 1.00 39.06 171 GLY A CA 1
ATOM 1401 C C . GLY A 1 171 ? -5.915 -44.727 24.233 1.00 39.06 171 GLY A C 1
ATOM 1402 O O . GLY A 1 171 ? -6.303 -43.590 23.992 1.00 39.06 171 GLY A O 1
ATOM 1403 N N . SER A 1 172 ? -4.729 -45.184 23.839 1.00 47.31 172 SER A N 1
ATOM 1404 C CA . SER A 1 172 ? -3.790 -44.479 22.962 1.00 47.31 172 SER A CA 1
ATOM 1405 C C . SER A 1 172 ? -4.437 -44.106 21.620 1.00 47.31 172 SER A C 1
ATOM 1407 O O . SER A 1 172 ? -4.868 -44.983 20.871 1.00 47.31 172 SER A O 1
ATOM 1409 N N . ALA A 1 173 ? -4.461 -42.814 21.283 1.00 52.66 173 ALA A N 1
ATOM 1410 C CA . ALA A 1 173 ? -4.830 -42.322 19.958 1.00 52.66 173 ALA A CA 1
ATOM 1411 C C . ALA A 1 173 ? -3.684 -42.571 18.960 1.00 52.66 173 ALA A C 1
ATOM 1413 O O . ALA A 1 173 ? -2.997 -41.653 18.517 1.00 52.66 173 ALA A O 1
ATOM 1414 N N . ILE A 1 174 ? -3.453 -43.837 18.616 1.00 58.00 174 ILE A N 1
ATOM 1415 C CA . ILE A 1 174 ? -2.655 -44.217 17.448 1.00 58.00 174 ILE A CA 1
ATOM 1416 C C . ILE A 1 174 ? -3.533 -45.119 16.597 1.00 58.00 174 ILE A C 1
ATOM 1418 O O . ILE A 1 174 ? -3.416 -46.341 16.596 1.00 58.00 174 ILE A O 1
ATOM 1422 N N . THR A 1 175 ? -4.464 -44.524 15.871 1.00 57.88 175 THR A N 1
ATOM 1423 C CA . THR A 1 175 ? -5.128 -45.205 14.762 1.00 57.88 175 THR A CA 1
ATOM 1424 C C . THR A 1 175 ? -5.471 -44.147 13.737 1.00 57.88 175 THR A C 1
ATOM 1426 O O . THR A 1 175 ? -6.562 -43.614 13.777 1.00 57.88 175 THR A O 1
ATOM 1429 N N . GLU A 1 176 ? -4.488 -43.792 12.900 1.00 57.53 176 GLU A N 1
ATOM 1430 C CA . GLU A 1 176 ? -4.701 -43.184 11.568 1.00 57.53 176 GLU A CA 1
ATOM 1431 C C . GLU A 1 176 ? -3.395 -42.932 10.775 1.00 57.53 176 GLU A C 1
ATOM 1433 O O . GLU A 1 176 ? -3.449 -42.610 9.594 1.00 57.53 176 GLU A O 1
ATOM 1438 N N . PHE A 1 177 ? -2.197 -43.160 11.336 1.00 66.00 177 PHE A N 1
ATOM 1439 C CA . PHE A 1 177 ? -0.933 -42.888 10.618 1.00 66.00 177 PHE A CA 1
ATOM 1440 C C . PHE A 1 177 ? -0.460 -43.985 9.645 1.00 66.00 177 PHE A C 1
ATOM 1442 O O . PHE A 1 177 ? 0.297 -43.699 8.715 1.00 66.00 177 PHE A O 1
ATOM 1449 N N . TYR A 1 178 ? -0.910 -45.235 9.805 1.00 76.06 178 TYR A N 1
ATOM 1450 C CA . TYR A 1 178 ? -0.448 -46.346 8.959 1.00 76.06 178 TYR A CA 1
ATOM 1451 C C . TYR A 1 178 ? -0.917 -46.232 7.501 1.00 76.06 178 TYR A C 1
ATOM 1453 O O . TYR A 1 178 ? -0.193 -46.643 6.594 1.00 76.06 178 TYR A O 1
ATOM 1461 N N . GLY A 1 179 ? -2.083 -45.618 7.262 1.00 80.38 179 GLY A N 1
ATOM 1462 C CA . GLY A 1 179 ? -2.592 -45.376 5.910 1.00 80.38 179 GLY A CA 1
ATOM 1463 C C . GLY A 1 179 ? -1.686 -44.439 5.112 1.00 80.38 179 GLY A C 1
ATOM 1464 O O . GLY A 1 179 ? -1.338 -44.735 3.970 1.00 80.38 179 GLY A O 1
ATOM 1465 N N . TYR A 1 180 ? -1.221 -43.356 5.741 1.00 82.81 180 TYR A N 1
ATOM 1466 C CA . TYR A 1 180 ? -0.318 -42.392 5.110 1.00 82.81 180 TYR A CA 1
ATOM 1467 C C . TYR A 1 180 ? 1.065 -42.987 4.837 1.00 82.81 180 TYR A C 1
ATOM 1469 O O . TYR A 1 180 ? 1.613 -42.770 3.759 1.00 82.81 180 TYR A O 1
ATOM 1477 N N . LEU A 1 181 ? 1.607 -43.791 5.760 1.00 85.50 181 LEU A N 1
ATOM 1478 C CA . LEU A 1 181 ? 2.876 -44.500 5.551 1.00 85.50 181 LEU A CA 1
ATOM 1479 C C . LEU A 1 181 ? 2.808 -45.436 4.336 1.00 85.50 181 LEU A C 1
ATOM 1481 O O . LEU A 1 181 ? 3.683 -45.383 3.473 1.00 85.50 181 LEU A O 1
ATOM 1485 N N . LEU A 1 182 ? 1.747 -46.241 4.222 1.00 85.31 182 LEU A N 1
ATOM 1486 C CA . LEU A 1 182 ? 1.560 -47.137 3.075 1.00 85.31 182 LEU A CA 1
ATOM 1487 C C . LEU A 1 182 ? 1.331 -46.367 1.767 1.00 85.31 182 LEU A C 1
ATOM 1489 O O . LEU A 1 182 ? 1.875 -46.746 0.729 1.00 85.31 182 LEU A O 1
ATOM 1493 N N . PHE A 1 183 ? 0.584 -45.262 1.813 1.00 88.19 183 PHE A N 1
ATOM 1494 C CA . PHE A 1 183 ? 0.317 -44.426 0.644 1.00 88.19 183 PHE A CA 1
ATOM 1495 C C . PHE A 1 183 ? 1.584 -43.732 0.121 1.00 88.19 183 PHE A C 1
ATOM 1497 O O . PHE A 1 183 ? 1.842 -43.738 -1.084 1.00 88.19 183 PHE A O 1
ATOM 1504 N N . VAL A 1 184 ? 2.425 -43.207 1.018 1.00 91.38 184 VAL A N 1
ATOM 1505 C CA . VAL A 1 184 ? 3.714 -42.591 0.665 1.00 91.38 184 VAL A CA 1
ATOM 1506 C C . VAL A 1 184 ? 4.679 -43.625 0.080 1.00 91.38 184 VAL A C 1
ATOM 1508 O O . VAL A 1 184 ? 5.338 -43.338 -0.922 1.00 91.38 184 VAL A O 1
ATOM 1511 N N . ILE A 1 185 ? 4.737 -44.839 0.640 1.00 91.75 185 ILE A N 1
ATOM 1512 C CA . ILE A 1 185 ? 5.572 -45.931 0.108 1.00 91.75 185 ILE A CA 1
ATOM 1513 C C . ILE A 1 185 ? 5.096 -46.355 -1.290 1.00 91.75 185 ILE A C 1
ATOM 1515 O O . ILE A 1 185 ? 5.922 -46.516 -2.194 1.00 91.75 185 ILE A O 1
ATOM 1519 N N . LEU A 1 186 ? 3.782 -46.491 -1.502 1.00 90.81 186 LEU A N 1
ATOM 1520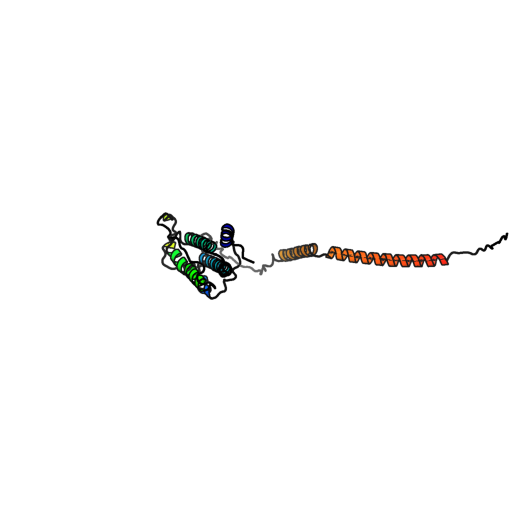 C CA . LEU A 1 186 ? 3.208 -46.829 -2.810 1.00 90.81 186 LEU A CA 1
ATOM 1521 C C . LEU A 1 186 ? 3.496 -45.751 -3.860 1.00 90.81 186 LEU A C 1
ATOM 1523 O O . LEU A 1 186 ? 3.987 -46.076 -4.943 1.00 90.81 186 LEU A O 1
ATOM 1527 N N . LEU A 1 187 ? 3.264 -44.474 -3.540 1.00 87.69 187 LEU A N 1
ATOM 1528 C CA . LEU A 1 187 ? 3.562 -43.363 -4.451 1.00 87.69 187 LEU A CA 1
ATOM 1529 C C . LEU A 1 187 ? 5.053 -43.278 -4.782 1.00 87.69 187 LEU A C 1
ATOM 1531 O O . LEU A 1 187 ? 5.414 -43.126 -5.949 1.00 87.69 187 LEU A O 1
ATOM 1535 N N . SER A 1 188 ? 5.917 -43.441 -3.779 1.00 85.38 188 SER A N 1
ATOM 1536 C CA . SER A 1 188 ? 7.369 -43.463 -3.979 1.00 85.38 188 SER A CA 1
ATOM 1537 C C . SER A 1 188 ? 7.784 -44.616 -4.894 1.00 85.38 188 SER A C 1
ATOM 1539 O O . SER A 1 188 ? 8.578 -44.417 -5.808 1.00 85.38 188 SER A O 1
ATOM 1541 N N . SER A 1 189 ? 7.193 -45.802 -4.722 1.00 83.38 189 SER A N 1
ATOM 1542 C CA . SER A 1 189 ? 7.464 -46.974 -5.565 1.00 83.38 189 SER A CA 1
ATOM 1543 C C . SER A 1 189 ? 7.028 -46.756 -7.018 1.00 83.38 189 SER A C 1
ATOM 1545 O O . SER A 1 189 ? 7.767 -47.103 -7.937 1.00 83.38 189 SER A O 1
ATOM 1547 N N . ILE A 1 190 ? 5.869 -46.125 -7.242 1.00 82.31 190 ILE A N 1
ATOM 1548 C CA . ILE A 1 190 ? 5.368 -45.788 -8.586 1.00 82.31 190 ILE A CA 1
ATOM 1549 C C . ILE A 1 190 ? 6.266 -44.743 -9.256 1.00 82.31 190 ILE A C 1
ATOM 1551 O O . ILE A 1 190 ? 6.594 -44.881 -10.435 1.00 82.31 190 ILE A O 1
ATOM 1555 N N . LEU A 1 191 ? 6.688 -43.712 -8.519 1.00 78.31 191 LEU A N 1
ATOM 1556 C CA . LEU A 1 191 ? 7.592 -42.683 -9.031 1.00 78.31 191 LEU A CA 1
ATOM 1557 C C . LEU A 1 191 ? 8.960 -43.271 -9.374 1.00 78.31 191 LEU A C 1
ATOM 1559 O O . LEU A 1 191 ? 9.456 -43.022 -10.468 1.00 78.31 191 LEU A O 1
ATOM 1563 N N . LEU A 1 192 ? 9.532 -44.110 -8.507 1.00 75.38 192 LEU A N 1
ATOM 1564 C CA . LEU A 1 192 ? 10.790 -44.804 -8.787 1.00 75.38 192 LEU A CA 1
ATOM 1565 C C . LEU A 1 192 ? 10.666 -45.764 -9.975 1.00 75.38 192 LEU A C 1
ATOM 1567 O O . LEU A 1 192 ? 11.597 -45.840 -10.774 1.00 75.38 192 LEU A O 1
ATOM 1571 N N . TYR A 1 193 ? 9.527 -46.442 -10.142 1.00 71.81 193 TYR A N 1
ATOM 1572 C CA . TYR A 1 193 ? 9.279 -47.312 -11.294 1.00 71.81 193 TYR A CA 1
ATOM 1573 C C . TYR A 1 193 ? 9.122 -46.522 -12.602 1.00 71.81 193 TYR A C 1
ATOM 1575 O O . TYR A 1 193 ? 9.609 -46.947 -13.646 1.00 71.81 193 TYR A O 1
ATOM 1583 N N . LYS A 1 194 ? 8.476 -45.352 -12.550 1.00 68.62 194 LYS A N 1
ATOM 1584 C CA . LYS A 1 194 ? 8.222 -44.506 -13.725 1.00 68.62 194 LYS A CA 1
ATOM 1585 C C . LYS A 1 194 ? 9.422 -43.628 -14.111 1.00 68.62 194 LYS A C 1
ATOM 1587 O O . LYS A 1 194 ? 9.545 -43.273 -15.279 1.00 68.62 194 LYS A O 1
ATOM 1592 N N . LEU A 1 195 ? 10.288 -43.274 -13.154 1.00 60.88 195 LEU A N 1
ATOM 1593 C CA . LEU A 1 195 ? 11.446 -42.384 -13.346 1.00 60.88 195 LEU A CA 1
ATOM 1594 C C . LEU A 1 195 ? 12.799 -43.113 -13.402 1.00 60.88 195 LEU A C 1
ATOM 1596 O O . LEU A 1 195 ? 13.788 -42.494 -13.788 1.00 60.88 195 LEU A O 1
ATOM 1600 N N . SER A 1 196 ? 12.879 -44.404 -13.066 1.00 61.72 196 SER A N 1
ATOM 1601 C CA . SER A 1 196 ? 14.132 -45.158 -13.207 1.00 61.72 196 SER A CA 1
ATOM 1602 C C . SER A 1 196 ? 14.201 -45.911 -14.539 1.00 61.72 196 SER A C 1
ATOM 1604 O O . SER A 1 196 ? 13.314 -46.718 -14.821 1.00 61.72 196 SER A O 1
ATOM 1606 N N . PRO A 1 197 ? 15.306 -45.817 -15.307 1.00 58.00 197 PRO A N 1
ATOM 1607 C CA . PRO A 1 197 ? 15.584 -46.702 -16.441 1.00 58.00 197 PRO A CA 1
ATOM 1608 C C . PRO A 1 197 ? 16.055 -48.091 -15.950 1.00 58.00 197 PRO A C 1
ATOM 1610 O O . PRO A 1 197 ? 16.951 -48.712 -16.516 1.00 58.00 197 PRO A O 1
ATOM 1613 N N . LEU A 1 198 ? 15.488 -48.583 -14.842 1.00 57.56 198 LEU A N 1
ATOM 1614 C CA . LEU A 1 198 ? 15.863 -49.850 -14.210 1.00 57.56 198 LEU A CA 1
ATOM 1615 C C . LEU A 1 198 ? 15.313 -51.056 -14.982 1.00 57.56 198 LEU A C 1
ATOM 1617 O O . LEU A 1 198 ? 15.955 -52.103 -14.989 1.00 57.56 198 LEU A O 1
ATOM 1621 N N . GLY A 1 199 ? 14.185 -50.900 -15.688 1.00 58.91 199 GLY A N 1
ATOM 1622 C CA . GLY A 1 199 ? 13.648 -51.934 -16.581 1.00 58.91 199 GLY A CA 1
ATOM 1623 C C . GLY A 1 199 ? 14.601 -52.255 -17.737 1.00 58.91 199 GLY A C 1
ATOM 1624 O O . GLY A 1 199 ? 14.938 -53.414 -17.959 1.00 58.91 199 GLY A O 1
ATOM 1625 N N . THR A 1 200 ? 15.146 -51.229 -18.399 1.00 60.25 200 THR A N 1
ATOM 1626 C CA . THR A 1 200 ? 16.115 -51.409 -19.494 1.00 60.25 200 THR A CA 1
ATOM 1627 C C . THR A 1 200 ? 17.476 -51.902 -18.994 1.00 60.25 200 THR A C 1
ATOM 1629 O O . THR A 1 200 ? 18.165 -52.637 -19.704 1.00 60.25 200 THR A O 1
ATOM 1632 N N . TRP A 1 201 ? 17.862 -51.560 -17.759 1.00 60.19 201 TRP A N 1
ATOM 1633 C CA . TRP A 1 201 ? 19.084 -52.068 -17.130 1.00 60.19 201 TRP A CA 1
ATOM 1634 C C . TRP A 1 201 ? 18.987 -53.555 -16.744 1.00 60.19 201 TRP A C 1
ATOM 1636 O O . TRP A 1 201 ? 19.932 -54.312 -16.987 1.00 60.19 201 TRP A O 1
ATOM 1646 N N . LEU A 1 202 ? 17.848 -53.996 -16.196 1.00 64.38 202 LEU A N 1
ATOM 1647 C CA . LEU A 1 202 ? 17.590 -55.408 -15.891 1.00 64.38 202 LEU A CA 1
ATOM 1648 C C . LEU A 1 202 ? 17.521 -56.255 -17.166 1.00 64.38 202 LEU A C 1
ATOM 1650 O O . LEU A 1 202 ? 18.188 -57.291 -17.226 1.00 64.38 202 LEU A O 1
ATOM 1654 N N . ASP A 1 203 ? 16.828 -55.783 -18.205 1.00 62.38 203 ASP A N 1
ATOM 1655 C CA . ASP A 1 203 ? 16.768 -56.476 -19.498 1.00 62.38 203 ASP A CA 1
ATOM 1656 C C . ASP A 1 203 ? 18.156 -56.629 -20.128 1.00 62.38 203 ASP A C 1
ATOM 1658 O O . ASP A 1 203 ? 18.510 -57.708 -20.610 1.00 62.38 203 ASP A O 1
ATOM 1662 N N . ASN A 1 204 ? 18.996 -55.590 -20.065 1.00 63.78 204 ASN A N 1
ATOM 1663 C CA . ASN A 1 204 ? 20.359 -55.666 -20.591 1.00 63.78 204 ASN A CA 1
ATOM 1664 C C . ASN A 1 204 ? 21.226 -56.662 -19.796 1.00 63.78 204 ASN A C 1
ATOM 1666 O O . ASN A 1 204 ? 22.017 -57.415 -20.372 1.00 63.78 204 ASN A O 1
ATOM 1670 N N . LYS A 1 205 ? 21.038 -56.737 -18.472 1.00 69.31 205 LYS A N 1
ATOM 1671 C CA . LYS A 1 205 ? 21.763 -57.682 -17.610 1.00 69.31 205 LYS A CA 1
ATOM 1672 C C . LYS A 1 205 ? 21.330 -59.133 -17.845 1.00 69.31 205 LYS A C 1
ATOM 1674 O O . LYS A 1 205 ? 22.184 -60.022 -17.869 1.00 69.31 205 LYS A O 1
ATOM 1679 N N . VAL A 1 206 ? 20.038 -59.377 -18.075 1.00 67.38 206 VAL A N 1
ATOM 1680 C CA . VAL A 1 206 ? 19.505 -60.703 -18.439 1.00 67.38 206 VAL A CA 1
ATOM 1681 C C . VAL A 1 206 ? 19.971 -61.109 -19.842 1.00 67.38 206 VAL A C 1
ATOM 1683 O O . VAL A 1 206 ? 20.435 -62.236 -20.031 1.00 67.38 206 VAL A O 1
ATOM 1686 N N . ARG A 1 207 ? 19.958 -60.184 -20.810 1.00 63.88 207 ARG A N 1
ATOM 1687 C CA . ARG A 1 207 ? 20.433 -60.434 -22.181 1.00 63.88 207 ARG A CA 1
ATOM 1688 C C . ARG A 1 207 ? 21.925 -60.768 -22.234 1.00 63.88 207 ARG A C 1
ATOM 1690 O O . ARG A 1 207 ? 22.314 -61.680 -22.962 1.00 63.88 207 ARG A O 1
ATOM 1697 N N . ASN A 1 208 ? 22.753 -60.085 -21.440 1.00 68.50 208 ASN A N 1
ATOM 1698 C CA . ASN A 1 208 ? 24.183 -60.388 -21.344 1.00 68.50 208 ASN A CA 1
ATOM 1699 C C . ASN A 1 208 ? 24.432 -61.790 -20.756 1.00 68.50 208 ASN A C 1
ATOM 1701 O O . ASN A 1 208 ? 25.265 -62.541 -21.259 1.00 68.50 208 ASN A O 1
ATOM 1705 N N . LYS A 1 209 ? 23.651 -62.191 -19.744 1.00 68.81 209 LYS A N 1
ATOM 1706 C CA . LYS A 1 209 ? 23.751 -63.530 -19.142 1.00 68.81 209 LYS A CA 1
ATOM 1707 C C . LYS A 1 209 ? 23.355 -64.645 -20.121 1.00 68.81 209 LYS A C 1
ATOM 1709 O O . LYS A 1 209 ? 23.984 -65.702 -20.113 1.00 68.81 209 LYS A O 1
ATOM 1714 N N . ASN A 1 210 ? 22.369 -64.404 -20.989 1.00 65.25 210 ASN A N 1
ATOM 1715 C CA . ASN A 1 210 ? 21.966 -65.370 -22.017 1.00 65.25 210 ASN A CA 1
ATOM 1716 C C . ASN A 1 210 ? 23.019 -65.516 -23.132 1.00 65.25 210 ASN A C 1
ATOM 1718 O O . ASN A 1 210 ? 23.307 -66.646 -23.516 1.00 65.25 210 ASN A O 1
ATOM 1722 N N . ARG A 1 211 ? 23.681 -64.428 -23.567 1.00 64.12 211 ARG A N 1
ATOM 1723 C CA . ARG A 1 211 ? 24.784 -64.509 -24.554 1.00 64.12 211 ARG A CA 1
ATOM 1724 C C . ARG A 1 211 ? 25.997 -65.285 -24.037 1.00 64.12 211 ARG A C 1
ATOM 1726 O O . ARG A 1 211 ? 26.569 -66.065 -24.786 1.00 64.12 211 ARG A O 1
ATOM 1733 N N . ILE A 1 212 ? 26.361 -65.113 -22.763 1.00 68.81 212 ILE A N 1
ATOM 1734 C CA . ILE A 1 212 ? 27.458 -65.881 -22.141 1.00 68.81 212 ILE A CA 1
ATOM 1735 C C . ILE A 1 212 ? 27.098 -67.374 -22.056 1.00 68.81 212 ILE A C 1
ATOM 1737 O O . ILE A 1 212 ? 27.948 -68.239 -22.246 1.00 68.81 212 ILE A O 1
ATOM 1741 N N . ARG A 1 213 ? 25.824 -67.705 -21.807 1.00 64.50 213 ARG A N 1
ATOM 1742 C CA . ARG A 1 213 ? 25.366 -69.102 -21.795 1.00 64.50 213 ARG A CA 1
ATOM 1743 C C . ARG A 1 213 ? 25.394 -69.727 -23.193 1.00 64.50 213 ARG A C 1
ATOM 1745 O O . ARG A 1 213 ? 25.757 -70.890 -23.322 1.00 64.50 213 ARG A O 1
ATOM 1752 N N . GLU A 1 214 ? 25.036 -68.967 -24.224 1.00 67.50 214 GLU A N 1
ATOM 1753 C CA . GLU A 1 214 ? 25.111 -69.413 -25.620 1.00 67.50 214 GLU A CA 1
ATOM 1754 C C . GLU A 1 214 ? 26.558 -69.624 -26.086 1.00 67.50 214 GLU A C 1
ATOM 1756 O O . GLU A 1 214 ? 26.821 -70.631 -26.738 1.00 67.50 214 GLU A O 1
ATOM 1761 N N . SER A 1 215 ? 27.506 -68.757 -25.703 1.00 68.94 215 SER A N 1
ATOM 1762 C CA . SER A 1 215 ? 28.922 -68.939 -26.061 1.00 68.94 215 SER A CA 1
ATOM 1763 C C . SER A 1 215 ? 29.548 -70.161 -25.383 1.00 68.94 215 SER A C 1
ATOM 1765 O O . SER A 1 215 ? 30.246 -70.922 -26.041 1.00 68.94 215 SER A O 1
ATOM 1767 N N . ILE A 1 216 ? 29.234 -70.408 -24.106 1.00 70.00 216 ILE A N 1
ATOM 1768 C CA . ILE A 1 216 ? 29.707 -71.605 -23.388 1.00 70.00 216 ILE A CA 1
ATOM 1769 C C . ILE A 1 216 ? 29.097 -72.877 -23.993 1.00 70.00 216 ILE A C 1
ATOM 1771 O O . ILE A 1 216 ? 29.796 -73.861 -24.202 1.00 70.00 216 ILE A O 1
ATOM 1775 N N . ASN A 1 217 ? 27.802 -72.870 -24.323 1.00 65.06 217 ASN A N 1
ATOM 1776 C CA . ASN A 1 217 ? 27.168 -74.026 -24.961 1.00 65.06 217 ASN A CA 1
ATOM 1777 C C . ASN A 1 217 ? 27.720 -74.285 -26.376 1.00 65.06 217 ASN A C 1
ATOM 1779 O O . ASN A 1 217 ? 27.804 -75.442 -26.781 1.00 65.06 217 ASN A O 1
ATOM 1783 N N . ALA A 1 218 ? 28.095 -73.239 -27.121 1.00 69.25 218 ALA A N 1
ATOM 1784 C CA . ALA A 1 218 ? 28.722 -73.377 -28.434 1.00 69.25 218 ALA A CA 1
ATOM 1785 C C . ALA A 1 218 ? 30.134 -73.981 -28.339 1.00 69.25 218 ALA A C 1
ATOM 1787 O O . ALA A 1 218 ? 30.442 -74.889 -29.107 1.00 69.25 218 ALA A O 1
ATOM 1788 N N . GLU A 1 219 ? 30.953 -73.553 -27.371 1.00 66.69 219 GLU A N 1
ATOM 1789 C CA . GLU A 1 219 ? 32.273 -74.154 -27.110 1.00 66.69 219 GLU A CA 1
ATOM 1790 C C . GLU A 1 219 ? 32.151 -75.620 -26.660 1.00 66.69 219 GLU A C 1
ATOM 1792 O O . GLU A 1 219 ? 32.845 -76.486 -27.189 1.00 66.69 219 GLU A O 1
ATOM 1797 N N . VAL A 1 220 ? 31.199 -75.934 -25.771 1.00 64.12 220 VAL A N 1
ATOM 1798 C CA . VAL A 1 220 ? 30.942 -77.313 -25.313 1.00 64.12 220 VAL A CA 1
ATOM 1799 C C . VAL A 1 220 ? 30.469 -78.221 -26.459 1.00 64.12 220 VAL A C 1
ATOM 1801 O O . VAL A 1 220 ? 30.860 -79.385 -26.517 1.00 64.12 220 VAL A O 1
ATOM 1804 N N . MET A 1 221 ? 29.663 -77.714 -27.398 1.00 61.38 221 MET A N 1
ATOM 1805 C CA . MET A 1 221 ? 29.224 -78.484 -28.572 1.00 61.38 221 MET A CA 1
ATOM 1806 C C . MET A 1 221 ? 30.329 -78.653 -29.627 1.00 61.38 221 MET A C 1
ATOM 1808 O O . MET A 1 221 ? 30.399 -79.709 -30.261 1.00 61.38 221 MET A O 1
ATOM 1812 N N . ASP A 1 222 ? 31.209 -77.662 -29.804 1.00 61.75 222 ASP A N 1
ATOM 1813 C CA . ASP A 1 222 ? 32.388 -77.762 -30.680 1.00 61.75 222 ASP A CA 1
ATOM 1814 C C . ASP A 1 222 ? 33.401 -78.788 -30.132 1.00 61.75 222 ASP A C 1
ATOM 1816 O O . ASP A 1 222 ? 33.919 -79.627 -30.876 1.00 61.75 222 ASP A O 1
ATOM 1820 N N . GLU A 1 223 ? 33.610 -78.820 -28.813 1.00 59.19 223 GLU A N 1
ATOM 1821 C CA . GLU A 1 223 ? 34.487 -79.796 -28.156 1.00 59.19 223 GLU A CA 1
ATOM 1822 C C . GLU A 1 223 ? 33.895 -81.221 -28.157 1.00 59.19 223 GLU A C 1
ATOM 1824 O O . GLU A 1 223 ? 34.602 -82.195 -28.447 1.00 59.19 223 GLU A O 1
ATOM 1829 N N . PHE A 1 224 ? 32.575 -81.364 -27.975 1.00 55.97 224 PHE A N 1
ATOM 1830 C CA . PHE A 1 224 ? 31.890 -82.659 -28.104 1.00 55.97 224 PHE A CA 1
ATOM 1831 C C . PHE A 1 224 ? 31.939 -83.194 -29.548 1.00 55.97 224 PHE A C 1
ATOM 1833 O O . PHE A 1 224 ? 32.163 -84.388 -29.771 1.00 55.97 224 PHE A O 1
ATOM 1840 N N . SER A 1 225 ? 31.821 -82.305 -30.541 1.00 56.28 225 SER A N 1
ATOM 1841 C CA . SER A 1 225 ? 31.926 -82.658 -31.962 1.00 56.28 225 SER A CA 1
ATOM 1842 C C . SER A 1 225 ? 33.334 -83.136 -32.320 1.00 56.28 225 SER A C 1
ATOM 1844 O O . SER A 1 225 ? 33.472 -84.196 -32.936 1.00 56.28 225 SER A O 1
ATOM 1846 N N . ARG A 1 226 ? 34.389 -82.442 -31.859 1.00 55.91 226 ARG A N 1
ATOM 1847 C CA . ARG A 1 226 ? 35.784 -82.882 -32.062 1.00 55.91 226 ARG A CA 1
ATOM 1848 C C . ARG A 1 226 ? 36.077 -84.237 -31.417 1.00 55.91 226 ARG A C 1
ATOM 1850 O O . ARG A 1 226 ? 36.774 -85.050 -32.020 1.00 55.91 226 ARG A O 1
ATOM 1857 N N . THR A 1 227 ? 35.507 -84.520 -30.247 1.00 55.28 227 THR A N 1
ATOM 1858 C CA . THR A 1 227 ? 35.713 -85.809 -29.560 1.00 55.28 227 THR A CA 1
ATOM 1859 C C . THR A 1 227 ? 34.965 -86.962 -30.250 1.00 55.28 227 THR A C 1
ATOM 1861 O O . THR A 1 227 ? 35.460 -88.089 -30.282 1.00 55.28 227 THR A O 1
ATOM 1864 N N . SER A 1 228 ? 33.814 -86.694 -30.882 1.00 50.38 228 SER A N 1
ATOM 1865 C CA . SER A 1 228 ? 33.051 -87.711 -31.631 1.00 50.38 228 SER A CA 1
ATOM 1866 C C . SER A 1 228 ? 33.698 -88.128 -32.964 1.00 50.38 228 SER A C 1
ATOM 1868 O O . SER A 1 228 ? 33.571 -89.282 -33.376 1.00 50.38 228 SER A O 1
ATOM 1870 N N . VAL A 1 229 ? 34.456 -87.226 -33.604 1.00 46.06 229 VAL A N 1
ATOM 1871 C CA . VAL A 1 229 ? 35.142 -87.475 -34.889 1.00 46.06 229 VAL A CA 1
ATOM 1872 C C . VAL A 1 229 ? 36.377 -88.374 -34.723 1.00 46.06 229 VAL A C 1
ATOM 1874 O O . VAL A 1 229 ? 36.699 -89.140 -35.626 1.00 46.06 229 VAL A O 1
ATOM 1877 N N . TYR A 1 230 ? 37.029 -88.374 -33.556 1.00 45.00 230 TYR A N 1
ATOM 1878 C CA . TYR A 1 230 ? 38.181 -89.251 -33.292 1.00 45.00 230 TYR A CA 1
ATOM 1879 C C . TYR A 1 230 ? 37.812 -90.701 -32.941 1.00 45.00 230 TYR A C 1
ATOM 1881 O O . TYR A 1 230 ? 38.664 -91.581 -33.039 1.00 45.00 230 TYR A O 1
ATOM 1889 N N . ASN A 1 231 ? 36.552 -90.979 -32.591 1.00 44.56 231 ASN A N 1
ATOM 1890 C CA . ASN A 1 231 ? 36.108 -92.318 -32.181 1.00 44.56 231 ASN A CA 1
ATOM 1891 C C . ASN A 1 231 ? 35.393 -93.119 -33.282 1.00 44.56 231 ASN A C 1
ATOM 1893 O O . ASN A 1 231 ? 34.851 -94.189 -33.008 1.00 44.56 231 ASN A O 1
ATOM 1897 N N . SER A 1 232 ? 35.402 -92.659 -34.536 1.00 43.62 232 SER A N 1
ATOM 1898 C CA . SER A 1 232 ? 34.847 -93.444 -35.643 1.00 43.62 232 SER A CA 1
ATOM 1899 C C . SER A 1 232 ? 35.562 -93.186 -36.967 1.00 43.62 232 SER A C 1
ATOM 1901 O O . SER A 1 232 ? 35.186 -92.316 -37.742 1.00 43.62 232 SER A O 1
ATOM 1903 N N . SER A 1 233 ? 36.589 -93.983 -37.268 1.00 35.09 233 SER A N 1
ATOM 1904 C CA . SER A 1 233 ? 37.011 -94.230 -38.655 1.00 35.09 233 SER A CA 1
ATOM 1905 C C . SER A 1 233 ? 37.801 -95.539 -38.768 1.00 35.09 233 SER A C 1
ATOM 1907 O O . SER A 1 233 ? 38.918 -95.623 -38.255 1.00 35.09 233 SER A O 1
ATOM 1909 N N . PRO A 1 234 ? 37.247 -96.568 -39.438 1.00 39.34 234 PRO A N 1
ATOM 1910 C CA . PRO A 1 234 ? 37.979 -97.759 -39.821 1.00 39.34 234 PRO A CA 1
ATOM 1911 C C . PRO A 1 234 ? 38.701 -97.571 -41.165 1.00 39.34 234 PRO A C 1
ATOM 1913 O O . PRO A 1 234 ? 38.180 -97.006 -42.123 1.00 39.34 234 PRO A O 1
ATOM 1916 N N . LEU A 1 235 ? 39.917 -98.109 -41.181 1.00 37.34 235 LEU A N 1
ATOM 1917 C CA . LEU A 1 235 ? 40.758 -98.553 -42.291 1.00 37.34 235 LEU A CA 1
ATOM 1918 C C . LEU A 1 235 ? 40.043 -98.747 -43.654 1.00 37.34 235 LEU A C 1
ATOM 1920 O O . LEU A 1 235 ? 39.205 -99.634 -43.782 1.00 37.34 235 LEU A O 1
ATOM 1924 N N . SER A 1 236 ? 40.466 -98.042 -44.712 1.00 36.00 236 SER A N 1
ATOM 1925 C CA . SER A 1 236 ? 40.636 -98.657 -46.044 1.00 36.00 236 SER A CA 1
ATOM 1926 C C . SER A 1 236 ? 41.442 -97.778 -47.006 1.00 36.00 236 SER A C 1
ATOM 1928 O O . SER A 1 236 ? 41.297 -96.562 -47.077 1.00 36.00 236 SER A O 1
ATOM 1930 N N . SER A 1 237 ? 42.341 -98.452 -47.715 1.00 41.47 237 SER A N 1
ATOM 1931 C CA . SER A 1 237 ? 43.281 -97.961 -48.712 1.00 41.47 237 SER A CA 1
ATOM 1932 C C . SER A 1 237 ? 42.627 -97.757 -50.080 1.00 41.47 237 SER A C 1
ATOM 1934 O O . SER A 1 237 ? 41.684 -98.468 -50.428 1.00 41.47 237 SER A O 1
ATOM 1936 N N . LYS A 1 238 ? 43.207 -96.884 -50.917 1.00 35.91 238 LYS A N 1
ATOM 1937 C CA . LYS A 1 238 ? 43.310 -97.136 -52.365 1.00 35.91 238 LYS A CA 1
ATOM 1938 C C . LYS A 1 238 ? 44.358 -96.249 -53.039 1.00 35.91 238 LYS A C 1
ATOM 1940 O O . LYS A 1 238 ? 44.411 -95.044 -52.835 1.00 35.91 238 LYS A O 1
ATOM 1945 N N . PHE A 1 239 ? 45.206 -96.925 -53.806 1.00 39.44 239 PHE A N 1
ATOM 1946 C CA . PHE A 1 239 ? 46.349 -96.426 -54.562 1.00 39.44 239 PHE A CA 1
ATOM 1947 C C . PHE A 1 239 ? 45.933 -95.656 -55.829 1.00 39.44 239 PHE A C 1
ATOM 1949 O O . PHE A 1 239 ? 44.897 -95.947 -56.424 1.00 39.44 239 PHE A O 1
ATOM 1956 N N . ASN A 1 240 ? 46.799 -94.730 -56.257 1.00 39.56 240 ASN A N 1
ATOM 1957 C CA . ASN A 1 240 ? 46.734 -93.985 -57.519 1.00 39.56 240 ASN A CA 1
ATOM 1958 C C . ASN A 1 240 ? 47.413 -94.757 -58.665 1.00 39.56 240 ASN A C 1
ATOM 1960 O O . ASN A 1 240 ? 48.468 -95.355 -58.458 1.00 39.56 240 ASN A O 1
ATOM 1964 N N . VAL A 1 241 ? 46.871 -94.655 -59.883 1.00 44.91 241 VAL A N 1
ATOM 1965 C CA . VAL A 1 241 ? 47.562 -95.018 -61.132 1.00 44.91 241 VAL A CA 1
ATOM 1966 C C . VAL A 1 241 ? 47.579 -93.798 -62.053 1.00 44.91 241 VAL A C 1
ATOM 1968 O O . VAL A 1 241 ? 46.553 -93.164 -62.285 1.00 44.91 241 VAL A O 1
ATOM 1971 N N . VAL A 1 242 ? 48.779 -93.470 -62.531 1.00 40.41 242 VAL A N 1
ATOM 1972 C CA . VAL A 1 242 ? 49.116 -92.365 -63.436 1.00 40.41 242 VAL A CA 1
ATOM 1973 C C . VAL A 1 242 ? 49.109 -92.883 -64.875 1.00 40.41 242 VAL A C 1
ATOM 1975 O O . VAL A 1 242 ? 49.681 -93.938 -65.140 1.00 40.41 242 VAL A O 1
ATOM 1978 N N . HIS A 1 243 ? 48.539 -92.122 -65.812 1.00 37.97 243 HIS A N 1
ATOM 1979 C CA . HIS A 1 243 ? 48.799 -92.289 -67.243 1.00 37.97 243 HIS A CA 1
ATOM 1980 C C . HIS A 1 243 ? 49.554 -91.064 -67.771 1.00 37.97 243 HIS A C 1
ATOM 1982 O O . HIS A 1 243 ? 49.118 -89.932 -67.578 1.00 37.97 243 HIS A O 1
ATOM 1988 N N . HIS A 1 244 ? 50.689 -91.317 -68.425 1.00 37.56 244 HIS A N 1
ATOM 1989 C CA . HIS A 1 244 ? 51.434 -90.346 -69.225 1.00 37.56 244 HIS A CA 1
ATOM 1990 C C . HIS A 1 244 ? 50.891 -90.317 -70.662 1.00 37.56 244 HIS A C 1
ATOM 1992 O O . HIS A 1 244 ? 50.489 -91.354 -71.196 1.00 37.56 244 HIS A O 1
ATOM 1998 N N . SER A 1 245 ? 50.924 -89.142 -71.289 1.00 45.72 245 SER A N 1
ATOM 1999 C CA . SER A 1 245 ? 51.011 -88.957 -72.744 1.00 45.72 245 SER A CA 1
ATOM 2000 C C . SER A 1 245 ? 52.273 -88.163 -73.041 1.00 45.72 245 SER A C 1
ATOM 2002 O O . SER A 1 245 ? 52.606 -87.299 -72.197 1.00 45.72 245 SER A O 1
#

Organism: Plasmodium ovale (NCBI:txid36330)

Radius of gyration: 42.0 Å; chains: 1; bounding box: 78×114×110 Å

pLDDT: mean 72.61, std 19.31, range [34.84, 97.0]